Protein 1MZP (pdb70)

Structure (mmCIF, N/CA/C/O backbone):
data_1MZP
#
_entry.id   1MZP
#
_cell.length_a   156.010
_cell.length_b   156.010
_cell.length_c   90.429
_cell.angle_alpha   90.00
_cell.angle_beta   90.00
_cell.angle_gamma   120.00
#
_symmetry.space_group_name_H-M   'P 65 2 2'
#
loop_
_entity.id
_entity.type
_entity.pdbx_description
1 polymer 'fragment of 23S rRNA'
2 polymer '50s ribosomal protein L1P'
3 non-polymer 'MAGNESIUM ION'
4 water water
#
loop_
_atom_site.group_PDB
_atom_site.id
_atom_site.type_symbol
_atom_site.label_atom_id
_atom_site.label_alt_id
_atom_site.label_comp_id
_atom_site.label_asym_id
_atom_site.label_entity_id
_atom_site.label_seq_id
_atom_site.pdbx_PDB_ins_code
_atom_site.Cartn_x
_atom_site.Cartn_y
_atom_site.Cartn_z
_atom_site.occupancy
_atom_site.B_iso_or_equiv
_atom_site.auth_seq_id
_atom_site.auth_comp_id
_atom_site.auth_asym_id
_atom_site.auth_atom_id
_atom_site.pdbx_PDB_model_num
ATOM 1186 N N . MET B 2 1 ? 41.334 40.851 4.072 1.00 79.32 1 MET A N 1
ATOM 1187 C CA . MET B 2 1 ? 39.964 40.310 3.832 1.00 78.97 1 MET A CA 1
ATOM 1188 C C . MET B 2 1 ? 39.163 40.268 5.132 1.00 76.92 1 MET A C 1
ATOM 1189 O O . MET B 2 1 ? 39.702 39.971 6.198 1.00 78.06 1 MET A O 1
ATOM 1194 N N . LEU B 2 2 ? 37.872 40.565 5.036 1.00 72.93 2 LEU A N 1
ATOM 1195 C CA . LEU B 2 2 ? 36.995 40.552 6.198 1.00 68.47 2 LEU A CA 1
ATOM 1196 C C . LEU B 2 2 ? 36.039 39.376 6.062 1.00 67.38 2 LEU A C 1
ATOM 1197 O O . LEU B 2 2 ? 35.457 38.906 7.040 1.00 66.09 2 LEU A O 1
ATOM 1202 N N . ALA B 2 3 ? 35.900 38.902 4.830 1.00 66.63 3 ALA A N 1
ATOM 1203 C CA . ALA B 2 3 ? 35.038 37.778 4.509 1.00 67.02 3 ALA A CA 1
ATOM 1204 C C . ALA B 2 3 ? 35.505 37.213 3.173 1.00 68.38 3 ALA A C 1
ATOM 1205 O O . ALA B 2 3 ? 36.469 37.710 2.595 1.00 69.90 3 ALA A O 1
ATOM 1207 N N . ASP B 2 4 ? 34.820 36.183 2.685 1.00 69.38 4 ASP A N 1
ATOM 1208 C CA . ASP B 2 4 ? 35.172 35.545 1.420 1.00 70.28 4 ASP A CA 1
ATOM 1209 C C . ASP B 2 4 ? 33.909 35.228 0.626 1.00 70.62 4 ASP A C 1
ATOM 1210 O O . ASP B 2 4 ? 32.878 34.894 1.210 1.00 70.22 4 ASP A O 1
ATOM 1215 N N . LYS B 2 5 ? 33.991 35.321 -0.699 1.00 71.08 5 LYS A N 1
ATOM 1216 C CA . LYS B 2 5 ? 32.839 35.049 -1.558 1.00 72.48 5 LYS A CA 1
ATOM 1217 C C . LYS B 2 5 ? 31.975 33.910 -1.037 1.00 72.24 5 LYS A C 1
ATOM 1218 O O . LYS B 2 5 ? 30.756 34.044 -0.928 1.00 71.41 5 LYS A O 1
ATOM 1224 N N . GLU B 2 6 ? 32.614 32.795 -0.704 1.00 72.21 6 GLU A N 1
ATOM 1225 C CA . GLU B 2 6 ? 31.898 31.626 -0.214 1.00 72.55 6 GLU A CA 1
ATOM 1226 C C . GLU B 2 6 ? 31.059 31.841 1.041 1.00 70.93 6 GLU A C 1
ATOM 1227 O O . GLU B 2 6 ? 29.872 31.511 1.047 1.00 70.72 6 GLU A O 1
ATOM 1233 N N . SER B 2 7 ? 31.652 32.384 2.102 1.00 68.76 7 SER A N 1
ATOM 1234 C CA . SER B 2 7 ? 30.887 32.602 3.328 1.00 67.81 7 SER A CA 1
ATOM 1235 C C . SER B 2 7 ? 29.788 33.642 3.106 1.00 65.62 7 SER A C 1
ATOM 1236 O O . SER B 2 7 ? 28.701 33.534 3.675 1.00 64.18 7 SER A O 1
ATOM 1239 N N . LEU B 2 8 ? 30.068 34.641 2.272 1.00 62.84 8 LEU A N 1
ATOM 1240 C CA . LEU B 2 8 ? 29.080 35.672 1.976 1.00 61.37 8 LEU A CA 1
ATOM 1241 C C . LEU B 2 8 ? 27.932 35.073 1.176 1.00 61.34 8 LEU A C 1
ATOM 1242 O O . LEU B 2 8 ? 26.764 35.320 1.478 1.00 61.58 8 LEU A O 1
ATOM 1247 N N . ILE B 2 9 ? 28.259 34.288 0.153 1.00 61.32 9 ILE A N 1
ATOM 1248 C CA . ILE B 2 9 ? 27.224 33.653 -0.655 1.00 61.65 9 ILE A CA 1
ATOM 1249 C C . ILE B 2 9 ? 26.392 32.751 0.251 1.00 61.98 9 ILE A C 1
ATOM 1250 O O . ILE B 2 9 ? 25.173 32.656 0.102 1.00 61.66 9 ILE A O 1
ATOM 1255 N N . GLU B 2 10 ? 27.055 32.097 1.198 1.00 62.45 10 GLU A N 1
ATOM 1256 C CA . GLU B 2 10 ? 26.362 31.212 2.121 1.00 63.66 10 GLU A CA 1
ATOM 1257 C C . GLU B 2 10 ? 25.336 32.000 2.925 1.00 62.92 10 GLU A C 1
ATOM 1258 O O . GLU B 2 10 ? 24.165 31.624 2.986 1.00 65.66 10 GLU A O 1
ATOM 1264 N N . ALA B 2 11 ? 25.776 33.096 3.536 1.00 61.34 11 ALA A N 1
ATOM 1265 C CA . ALA B 2 11 ? 24.883 33.928 4.337 1.00 59.88 11 ALA A CA 1
ATOM 1266 C C . ALA B 2 11 ? 23.782 34.549 3.477 1.00 58.76 11 ALA A C 1
ATOM 1267 O O . ALA B 2 11 ? 22.598 34.415 3.783 1.00 57.71 11 ALA A O 1
ATOM 1269 N N . LEU B 2 12 ? 24.172 35.212 2.392 1.00 57.19 12 LEU A N 1
ATOM 1270 C CA . LEU B 2 12 ? 23.206 35.854 1.510 1.00 56.36 12 LEU A CA 1
ATOM 1271 C C . LEU B 2 12 ? 22.129 34.909 0.995 1.00 57.43 12 LEU A C 1
ATOM 1272 O O . LEU B 2 12 ? 20.950 35.271 0.937 1.00 57.77 12 LEU A O 1
ATOM 1277 N N . LYS B 2 13 ? 22.520 33.698 0.619 1.00 58.83 13 LYS A N 1
ATOM 1278 C CA . LYS B 2 13 ? 21.545 32.749 0.107 1.00 58.83 13 LYS A CA 1
ATOM 1279 C C . LYS B 2 13 ? 20.575 32.410 1.232 1.00 57.92 13 LYS A C 1
ATOM 1280 O O . LYS B 2 13 ? 19.387 32.169 1.000 1.00 57.73 13 LYS A O 1
ATOM 1286 N N . LEU B 2 14 ? 21.082 32.419 2.457 1.00 55.73 14 LEU A N 1
ATOM 1287 C CA . LEU B 2 14 ? 20.247 32.113 3.604 1.00 56.76 14 LEU A CA 1
ATOM 1288 C C . LEU B 2 14 ? 19.357 33.306 3.973 1.00 57.29 14 LEU A C 1
ATOM 1289 O O . LEU B 2 14 ? 18.225 33.127 4.422 1.00 59.36 14 LEU A O 1
ATOM 1294 N N . ALA B 2 15 ? 19.866 34.520 3.773 1.00 56.19 15 ALA A N 1
ATOM 1295 C CA . ALA B 2 15 ? 19.115 35.730 4.092 1.00 55.05 15 ALA A CA 1
ATOM 1296 C C . ALA B 2 15 ? 17.955 35.921 3.127 1.00 56.16 15 ALA A C 1
ATOM 1297 O O . ALA B 2 15 ? 16.935 36.529 3.473 1.00 53.75 15 ALA A O 1
ATOM 1299 N N . LEU B 2 16 ? 18.118 35.399 1.915 1.00 55.97 16 LEU A N 1
ATOM 1300 C CA . LEU B 2 16 ? 17.089 35.509 0.892 1.00 55.95 16 LEU A CA 1
ATOM 1301 C C . LEU B 2 16 ? 16.104 34.348 0.950 1.00 57.33 16 LEU A C 1
ATOM 1302 O O . LEU B 2 16 ? 15.046 34.407 0.328 1.00 58.13 16 LEU A O 1
ATOM 1307 N N . SER B 2 1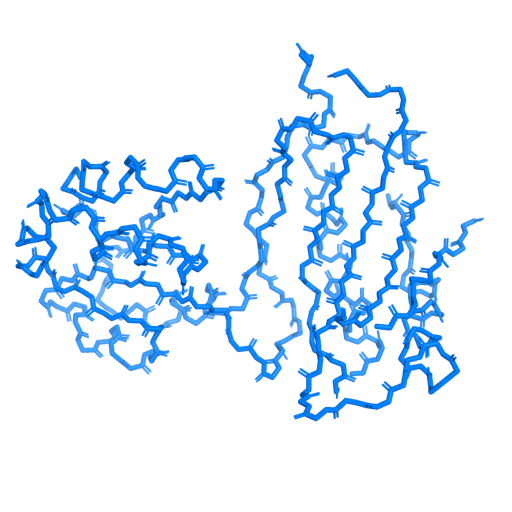7 ? 16.450 33.293 1.686 1.00 58.94 17 SER A N 1
ATOM 1308 C CA . SER B 2 17 ? 15.567 32.130 1.791 1.00 61.08 17 SER A CA 1
ATOM 1309 C C . SER B 2 17 ? 14.301 32.516 2.541 1.00 62.27 17 SER A C 1
ATOM 1310 O O . SER B 2 17 ? 14.360 33.264 3.515 1.00 61.72 17 SER A O 1
ATOM 1313 N N . THR B 2 18 ? 13.162 31.998 2.090 1.00 64.03 18 THR A N 1
ATOM 1314 C CA . THR B 2 18 ? 11.878 32.312 2.714 1.00 66.30 18 THR A CA 1
ATOM 1315 C C . THR B 2 18 ? 11.900 32.014 4.208 1.00 67.31 18 THR A C 1
ATOM 1316 O O . THR B 2 18 ? 10.991 32.403 4.946 1.00 66.98 18 THR A O 1
ATOM 1320 N N . GLU B 2 19 ? 12.944 31.323 4.650 1.00 67.97 19 GLU A N 1
ATOM 1321 C CA . GLU B 2 19 ? 13.086 30.987 6.057 1.00 69.52 19 GLU A CA 1
ATOM 1322 C C . GLU B 2 19 ? 13.432 32.233 6.865 1.00 68.64 19 GLU A C 1
ATOM 1323 O O . GLU B 2 19 ? 12.870 32.472 7.935 1.00 68.91 19 GLU A O 1
ATOM 1329 N N . TYR B 2 20 ? 14.358 33.026 6.337 1.00 66.71 20 TYR A N 1
ATOM 1330 C CA . TYR B 2 20 ? 14.803 34.246 6.994 1.00 64.17 20 TYR A CA 1
ATOM 1331 C C . TYR B 2 20 ? 14.212 35.481 6.335 1.00 62.13 20 TYR A C 1
ATOM 1332 O O . TYR B 2 20 ? 14.344 36.582 6.855 1.00 62.54 20 TYR A O 1
ATOM 1341 N N . ASN B 2 21 ? 13.555 35.300 5.196 1.00 60.69 21 ASN A N 1
ATOM 1342 C CA . ASN B 2 21 ? 13.013 36.432 4.453 1.00 59.07 21 ASN A CA 1
ATOM 1343 C C . ASN B 2 21 ? 11.625 36.235 3.847 1.00 59.69 21 ASN A C 1
ATOM 1344 O O . ASN B 2 21 ? 11.487 35.775 2.711 1.00 59.65 21 ASN A O 1
ATOM 1349 N N . VAL B 2 22 ? 10.600 36.598 4.612 1.00 60.14 22 VAL A N 1
ATOM 1350 C CA . VAL B 2 22 ? 9.215 36.495 4.161 1.00 60.45 22 VAL A CA 1
ATOM 1351 C C . VAL B 2 22 ? 9.062 37.310 2.883 1.00 59.91 22 VAL A C 1
ATOM 1352 O O . VAL B 2 22 ? 9.945 38.089 2.540 1.00 60.21 22 VAL A O 1
ATOM 1356 N N . LYS B 2 23 ? 7.953 37.142 2.172 1.00 59.58 23 LYS A N 1
ATOM 1357 C CA . LYS B 2 23 ? 7.764 37.904 0.943 1.00 59.48 23 LYS A CA 1
ATOM 1358 C C . LYS B 2 23 ? 6.987 39.184 1.236 1.00 58.65 23 LYS A C 1
ATOM 1359 O O . LYS B 2 23 ? 6.050 39.179 2.037 1.00 59.06 23 LYS A O 1
ATOM 1365 N N . ARG B 2 24 ? 7.384 40.277 0.584 1.00 56.41 24 ARG A N 1
ATOM 1366 C CA . ARG B 2 24 ? 6.747 41.578 0.782 1.00 53.23 24 ARG A CA 1
ATOM 1367 C C . ARG B 2 24 ? 6.083 42.092 -0.490 1.00 52.27 24 ARG A C 1
ATOM 1368 O O . ARG B 2 24 ? 6.203 41.483 -1.547 1.00 52.26 24 ARG A O 1
ATOM 1376 N N . ASN B 2 25 ? 5.389 43.225 -0.386 1.00 52.75 25 ASN A N 1
ATOM 1377 C CA . ASN B 2 25 ? 4.707 43.808 -1.544 1.00 51.04 25 ASN A CA 1
ATOM 1378 C C . ASN B 2 25 ? 5.574 44.735 -2.387 1.00 49.05 25 ASN A C 1
ATOM 1379 O O . ASN B 2 25 ? 5.076 45.654 -3.039 1.00 49.29 25 ASN A O 1
ATOM 1384 N N . PHE B 2 26 ? 6.878 44.492 -2.361 1.00 47.74 26 PHE A N 1
ATOM 1385 C CA . PHE B 2 26 ? 7.829 45.265 -3.154 1.00 46.16 26 PHE A CA 1
ATOM 1386 C C . PHE B 2 26 ? 9.130 44.499 -3.161 1.00 44.88 26 PHE A C 1
ATOM 1387 O O . PHE B 2 26 ? 9.346 43.619 -2.321 1.00 45.43 26 PHE A O 1
ATOM 1395 N N . THR B 2 27 ? 9.994 44.815 -4.113 1.00 43.26 27 THR A N 1
ATOM 1396 C CA . THR B 2 27 ? 11.270 44.135 -4.183 1.00 42.69 27 THR A CA 1
ATOM 1397 C C . THR B 2 27 ? 12.219 44.769 -3.174 1.00 42.18 27 THR A C 1
ATOM 1398 O O . THR B 2 27 ? 12.714 45.885 -3.362 1.00 41.15 27 THR A O 1
ATOM 1402 N N . GLN B 2 28 ? 12.452 44.045 -2.089 1.00 40.54 28 GLN A N 1
ATOM 1403 C CA . GLN B 2 28 ? 13.319 44.518 -1.029 1.00 40.83 28 GLN A CA 1
ATOM 1404 C C . GLN B 2 28 ? 14.752 44.678 -1.478 1.00 40.80 28 GLN A C 1
ATOM 1405 O O . GLN B 2 28 ? 15.142 44.231 -2.549 1.00 40.75 28 GLN A O 1
ATOM 1411 N N . SER B 2 29 ? 15.535 45.321 -0.626 1.00 42.74 29 SER A N 1
ATOM 1412 C CA . SER B 2 29 ? 16.943 45.536 -0.882 1.00 43.39 29 SER A CA 1
ATOM 1413 C C . SER B 2 29 ? 17.702 44.625 0.059 1.00 43.03 29 SER A C 1
ATOM 1414 O O . SER B 2 29 ? 17.120 44.040 0.974 1.00 41.69 29 SER A O 1
ATOM 1417 N N . VAL B 2 30 ? 19.002 44.499 -0.170 1.00 44.24 30 VAL A N 1
ATOM 1418 C CA . VAL B 2 30 ? 19.838 43.658 0.675 1.00 44.53 30 VAL A CA 1
ATOM 1419 C C . VAL B 2 30 ? 20.844 44.579 1.327 1.00 44.04 30 VAL A C 1
ATOM 1420 O O . VAL B 2 30 ? 21.345 45.500 0.681 1.00 43.91 30 VAL A O 1
ATOM 1424 N N . GLU B 2 31 ? 21.134 44.334 2.603 1.00 43.89 31 GLU A N 1
ATOM 1425 C CA . GLU B 2 31 ? 22.090 45.160 3.340 1.00 44.88 31 GLU A CA 1
ATOM 1426 C C . GLU B 2 31 ? 23.259 44.378 3.937 1.00 44.24 31 GLU A C 1
ATOM 1427 O O . GLU B 2 31 ? 23.153 43.216 4.292 1.00 44.73 31 GLU A O 1
ATOM 1433 N N . ILE B 2 32 ? 24.382 45.079 4.020 1.00 42.79 32 ILE A N 1
ATOM 1434 C CA . ILE B 2 32 ? 25.572 44.540 4.652 1.00 41.51 32 ILE A CA 1
ATOM 1435 C C . ILE B 2 32 ? 25.814 45.352 5.939 1.00 40.80 32 ILE A C 1
ATOM 1436 O O . ILE B 2 32 ? 25.838 46.596 5.887 1.00 38.94 32 ILE A O 1
ATOM 1441 N N . ILE B 2 33 ? 25.979 44.688 7.064 1.00 40.11 33 ILE A N 1
ATOM 1442 C CA . ILE B 2 33 ? 26.138 45.415 8.319 1.00 41.22 33 ILE A CA 1
ATOM 1443 C C . ILE B 2 33 ? 27.369 44.920 9.045 1.00 42.69 33 ILE A C 1
ATOM 1444 O O . ILE B 2 33 ? 27.388 43.783 9.525 1.00 45.93 33 ILE A O 1
ATOM 1449 N N . LEU B 2 34 ? 28.392 45.764 9.154 1.00 41.87 34 LEU A N 1
ATOM 1450 C CA . LEU B 2 34 ? 29.608 45.374 9.866 1.00 42.82 34 LEU A CA 1
ATOM 1451 C C . LEU B 2 34 ? 29.777 46.120 11.179 1.00 42.65 34 LEU A C 1
ATOM 1452 O O . LEU B 2 34 ? 29.786 47.348 11.196 1.00 44.67 34 LEU A O 1
ATOM 1457 N N . THR B 2 35 ? 29.914 45.377 12.274 1.00 43.30 35 THR A N 1
ATOM 1458 C CA . THR B 2 35 ? 30.101 45.977 13.596 1.00 45.08 35 THR A CA 1
ATOM 1459 C C . THR B 2 35 ? 31.555 45.810 14.036 1.00 45.57 35 THR A C 1
ATOM 1460 O O . THR B 2 35 ? 32.222 44.852 13.642 1.00 45.46 35 THR A O 1
ATOM 1464 N N . PHE B 2 36 ? 32.041 46.730 14.864 1.00 46.63 36 PHE A N 1
ATOM 1465 C CA . PHE B 2 36 ? 33.428 46.689 15.306 1.00 48.16 36 PHE A CA 1
ATOM 1466 C C . PHE B 2 36 ? 33.650 46.861 16.801 1.00 50.77 36 PHE A C 1
ATOM 1467 O O . PHE B 2 36 ? 32.895 47.559 17.477 1.00 50.47 36 PHE A O 1
ATOM 1475 N N . LYS B 2 37 ? 34.709 46.226 17.303 1.00 53.51 37 LYS A N 1
ATOM 1476 C CA . LYS B 2 37 ? 35.068 46.295 18.717 1.00 54.81 37 LYS A CA 1
ATOM 1477 C C . LYS B 2 37 ? 36.369 47.070 18.902 1.00 56.37 37 LYS A C 1
ATOM 1478 O O . LYS B 2 37 ? 37.146 47.243 17.964 1.00 55.28 37 LYS A O 1
ATOM 1484 N N . GLY B 2 38 ? 36.594 47.525 20.127 1.00 58.95 38 GLY A N 1
ATOM 1485 C CA . GLY B 2 38 ? 37.801 48.261 20.447 1.00 63.05 38 GLY A CA 1
ATOM 1486 C C . GLY B 2 38 ? 38.305 49.235 19.401 1.00 66.21 38 GLY A C 1
ATOM 1487 O O . GLY B 2 38 ? 39.501 49.289 19.125 1.00 66.96 38 GLY A O 1
ATOM 1488 N N . ILE B 2 39 ? 37.409 50.009 18.809 1.00 69.71 39 ILE A N 1
ATOM 1489 C CA . ILE B 2 39 ? 37.832 50.980 17.818 1.00 73.41 39 ILE A CA 1
ATOM 1490 C C . ILE B 2 39 ? 37.710 52.378 18.421 1.00 76.67 39 ILE A C 1
ATOM 1491 O O . ILE B 2 39 ? 36.684 52.731 19.002 1.00 75.80 39 ILE A O 1
ATOM 1496 N N . ASP B 2 40 ? 38.785 53.155 18.299 1.00 81.88 40 ASP A N 1
ATOM 1497 C CA . ASP B 2 40 ? 38.849 54.514 18.837 1.00 86.56 40 ASP A CA 1
ATOM 1498 C C . ASP B 2 40 ? 38.451 55.554 17.790 1.00 89.46 40 ASP A C 1
ATOM 1499 O O . ASP B 2 40 ? 39.242 55.900 16.908 1.00 89.71 40 ASP A O 1
ATOM 1512 N N . LYS B 2 42 ? 37.816 58.931 18.019 1.00 97.18 42 LYS A N 1
ATOM 1513 C CA . LYS B 2 42 ? 38.628 60.147 18.065 1.00 97.97 42 LYS A CA 1
ATOM 1514 C C . LYS B 2 42 ? 40.084 59.931 17.649 1.00 98.15 42 LYS A C 1
ATOM 1515 O O . LYS B 2 42 ? 40.919 60.824 17.813 1.00 98.27 42 LYS A O 1
ATOM 1521 N N . LYS B 2 43 ? 40.394 58.754 17.117 1.00 97.80 43 LYS A N 1
ATOM 1522 C CA . LYS B 2 43 ? 41.758 58.468 16.686 1.00 97.17 43 LYS A CA 1
ATOM 1523 C C . LYS B 2 43 ? 41.790 58.128 15.196 1.00 96.11 43 LYS A C 1
ATOM 1524 O O . LYS B 2 43 ? 42.844 57.817 14.639 1.00 95.85 43 LYS A O 1
ATOM 1530 N N . GLY B 2 44 ? 40.625 58.200 14.557 1.00 95.02 44 GLY A N 1
ATOM 1531 C CA . GLY B 2 44 ? 40.531 57.903 13.139 1.00 92.52 44 GLY A CA 1
ATOM 1532 C C . GLY B 2 44 ? 40.737 56.432 12.840 1.00 90.70 44 GLY A C 1
ATOM 1533 O O . GLY B 2 44 ? 41.217 56.077 11.763 1.00 90.28 44 GLY A O 1
ATOM 1534 N N . ASP B 2 45 ? 40.368 55.578 13.793 1.00 88.55 45 ASP A N 1
ATOM 1535 C CA . ASP B 2 45 ? 40.520 54.135 13.637 1.00 86.71 45 ASP A CA 1
ATOM 1536 C C . ASP B 2 45 ? 39.577 53.546 12.595 1.00 83.92 45 ASP A C 1
ATOM 1537 O O . ASP B 2 45 ? 39.939 52.609 11.879 1.00 84.38 45 ASP A O 1
ATOM 1542 N N . LEU B 2 46 ? 38.370 54.094 12.513 1.00 79.70 46 LEU A N 1
ATOM 1543 C CA . LEU B 2 46 ? 37.382 53.609 11.562 1.00 76.21 46 LEU A CA 1
ATOM 1544 C C . LEU B 2 46 ? 36.637 54.778 10.933 1.00 74.96 46 LEU A C 1
ATOM 1545 O O . LEU B 2 46 ? 35.410 54.778 10.878 1.00 75.76 46 LEU A O 1
ATOM 1550 N N . LYS B 2 47 ? 37.384 55.775 10.467 1.00 72.72 47 LYS A N 1
ATOM 1551 C CA . LYS B 2 47 ? 36.801 56.961 9.839 1.00 70.31 47 LYS A CA 1
ATOM 1552 C C . LYS B 2 47 ? 36.612 56.698 8.346 1.00 67.19 47 LYS A C 1
ATOM 1553 O O . LYS B 2 47 ? 37.571 56.719 7.583 1.00 68.00 47 LYS A O 1
ATOM 1559 N N . LEU B 2 48 ? 35.371 56.465 7.932 1.00 63.36 48 LEU A N 1
ATOM 1560 C CA . LEU B 2 48 ? 35.081 56.157 6.537 1.00 59.47 48 LEU A CA 1
ATOM 1561 C C . LEU B 2 48 ? 34.131 57.127 5.847 1.00 58.05 48 LEU A C 1
ATOM 1562 O O . LEU B 2 48 ? 33.338 57.811 6.496 1.00 59.58 48 LEU A O 1
ATOM 1567 N N . ARG B 2 49 ? 34.211 57.157 4.519 1.00 54.91 49 ARG A N 1
ATOM 1568 C CA . ARG B 2 49 ? 33.390 58.030 3.688 1.00 52.21 49 ARG A CA 1
ATOM 1569 C C . ARG B 2 49 ? 33.810 57.720 2.254 1.00 50.90 49 ARG A C 1
ATOM 1570 O O . ARG B 2 49 ? 34.250 58.592 1.504 1.00 49.13 49 ARG A O 1
ATOM 1578 N N . GLU B 2 50 ? 33.659 56.453 1.886 1.00 50.05 50 GLU A N 1
ATOM 1579 C CA . GLU B 2 50 ? 34.067 55.967 0.576 1.00 49.13 50 GLU A CA 1
ATOM 1580 C C . GLU B 2 50 ? 32.932 55.802 -0.410 1.00 48.55 50 GLU A C 1
ATOM 1581 O O . GLU B 2 50 ? 31.904 55.208 -0.086 1.00 50.43 50 GLU A O 1
ATOM 1587 N N . ILE B 2 51 ? 33.129 56.316 -1.620 1.00 47.13 51 ILE A N 1
ATOM 1588 C CA . ILE B 2 51 ? 32.136 56.184 -2.673 1.00 46.00 51 ILE A CA 1
ATOM 1589 C C . ILE B 2 51 ? 32.438 54.853 -3.363 1.00 46.66 51 ILE A C 1
ATOM 1590 O O . ILE B 2 51 ? 33.517 54.661 -3.908 1.00 49.31 51 ILE A O 1
ATOM 1595 N N . VAL B 2 52 ? 31.487 53.933 -3.345 1.00 46.47 52 VAL A N 1
ATOM 1596 C CA . VAL B 2 52 ? 31.713 52.624 -3.936 1.00 47.46 52 VAL A CA 1
ATOM 1597 C C . VAL B 2 52 ? 30.758 52.225 -5.054 1.00 49.32 52 VAL A C 1
ATOM 1598 O O . VAL B 2 52 ? 29.584 51.945 -4.806 1.00 50.27 52 VAL A O 1
ATOM 1602 N N . PRO B 2 53 ? 31.250 52.191 -6.303 1.00 50.43 53 PRO A N 1
ATOM 1603 C CA . PRO B 2 53 ? 30.397 51.802 -7.434 1.00 51.79 53 PRO A CA 1
ATOM 1604 C C . PRO B 2 53 ? 30.165 50.287 -7.363 1.00 52.38 53 PRO A C 1
ATOM 1605 O O . PRO B 2 53 ? 31.123 49.513 -7.339 1.00 52.44 53 PRO A O 1
ATOM 1609 N N . LEU B 2 54 ? 28.909 49.857 -7.315 1.00 52.80 54 LEU A N 1
ATOM 1610 C CA . LEU B 2 54 ? 28.634 48.427 -7.233 1.00 53.44 54 LEU A CA 1
ATOM 1611 C C . LEU B 2 54 ? 28.935 47.704 -8.543 1.00 55.00 54 LEU A C 1
ATOM 1612 O O . LEU B 2 54 ? 28.518 48.136 -9.619 1.00 56.91 54 LEU A O 1
ATOM 1617 N N . PRO B 2 55 ? 29.692 46.601 -8.463 1.00 56.30 55 PRO A N 1
ATOM 1618 C CA . PRO B 2 55 ? 30.089 45.766 -9.604 1.00 57.32 55 PRO A CA 1
ATOM 1619 C C . PRO B 2 55 ? 28.902 45.142 -10.329 1.00 57.72 55 PRO A C 1
ATOM 1620 O O . PRO B 2 55 ? 28.911 45.029 -11.548 1.00 57.25 55 PRO A O 1
ATOM 1624 N N . LYS B 2 56 ? 27.890 44.725 -9.573 1.00 58.93 56 LYS A N 1
ATOM 1625 C CA . LYS B 2 56 ? 26.703 44.109 -10.158 1.00 60.64 56 LYS A CA 1
ATOM 1626 C C . LYS B 2 56 ? 25.471 44.979 -9.940 1.00 61.02 56 LYS A C 1
ATOM 1627 O O . LYS B 2 56 ? 24.910 45.042 -8.846 1.00 60.89 56 LYS A O 1
ATOM 1633 N N . GLN B 2 57 ? 25.059 45.642 -11.013 1.00 61.89 57 GLN A N 1
ATOM 1634 C CA . GLN B 2 57 ? 23.926 46.557 -11.021 1.00 61.79 57 GLN A CA 1
ATOM 1635 C C . GLN B 2 57 ? 22.604 46.045 -10.449 1.00 60.59 57 GLN A C 1
ATOM 1636 O O . GLN B 2 57 ? 22.083 45.014 -10.874 1.00 60.05 57 GLN A O 1
ATOM 1642 N N . PRO B 2 58 ? 22.038 46.779 -9.477 1.00 58.97 58 PRO A N 1
ATOM 1643 C CA . PRO B 2 58 ? 20.768 46.397 -8.850 1.00 57.48 58 PRO A CA 1
ATOM 1644 C C . PRO B 2 58 ? 19.580 46.812 -9.722 1.00 56.28 58 PRO A C 1
ATOM 1645 O O . PRO B 2 58 ? 19.724 47.620 -10.642 1.00 54.67 58 PRO A O 1
ATOM 1649 N N . SER B 2 59 ? 18.406 46.261 -9.432 1.00 54.37 59 SER A N 1
ATOM 1650 C CA . SER B 2 59 ? 17.218 46.608 -10.195 1.00 53.79 59 SER A CA 1
ATOM 1651 C C . SER B 2 59 ? 16.644 47.932 -9.681 1.00 54.67 59 SER A C 1
ATOM 1652 O O . SER B 2 59 ? 15.674 48.461 -10.226 1.00 55.06 59 SER A O 1
ATOM 1655 N N . LYS B 2 60 ? 17.256 48.465 -8.630 1.00 54.23 60 LYS A N 1
ATOM 1656 C CA . LYS B 2 60 ? 16.809 49.720 -8.043 1.00 54.87 60 LYS A CA 1
ATOM 1657 C C . LYS B 2 60 ? 17.943 50.735 -8.130 1.00 53.54 60 LYS A C 1
ATOM 1658 O O . LYS B 2 60 ? 19.014 50.532 -7.552 1.00 53.26 60 LYS A O 1
ATOM 1664 N N . ALA B 2 61 ? 17.709 51.824 -8.858 1.00 50.92 61 ALA A N 1
ATOM 1665 C CA . ALA B 2 61 ? 18.718 52.871 -9.023 1.00 48.90 61 ALA A CA 1
ATOM 1666 C C . ALA B 2 61 ? 18.819 53.818 -7.832 1.00 46.51 61 ALA A C 1
ATOM 1667 O O . ALA B 2 61 ? 17.812 54.214 -7.254 1.00 47.01 61 ALA A O 1
ATOM 1669 N N . LYS B 2 62 ? 20.044 54.172 -7.466 1.00 45.45 62 LYS A N 1
ATOM 1670 C CA . LYS B 2 62 ? 20.270 55.119 -6.381 1.00 46.48 62 LYS A CA 1
ATOM 1671 C C . LYS B 2 62 ? 19.841 56.509 -6.879 1.00 45.09 62 LYS A C 1
ATOM 1672 O O . LYS B 2 62 ? 20.107 56.880 -8.029 1.00 41.65 62 LYS A O 1
ATOM 1678 N N . ARG B 2 63 ? 19.161 57.269 -6.025 1.00 44.64 63 ARG A N 1
ATOM 1679 C CA . ARG B 2 63 ? 18.684 58.593 -6.420 1.00 44.67 63 ARG A CA 1
ATOM 1680 C C . ARG B 2 63 ? 19.794 59.629 -6.562 1.00 42.66 63 ARG A C 1
ATOM 1681 O O . ARG B 2 63 ? 20.477 59.974 -5.597 1.00 41.49 63 ARG A O 1
ATOM 1689 N N . VAL B 2 64 ? 19.967 60.126 -7.779 1.00 40.03 64 VAL A N 1
ATOM 1690 C CA . VAL B 2 64 ? 20.996 61.112 -8.028 1.00 39.09 64 VAL A CA 1
ATOM 1691 C C . VAL B 2 64 ? 20.394 62.443 -8.451 1.00 39.18 64 VAL A C 1
ATOM 1692 O O . VAL B 2 64 ? 19.524 62.543 -9.318 1.00 39.32 64 VAL A O 1
ATOM 1696 N N . LEU B 2 65 ? 20.923 63.491 -7.825 1.00 39.44 65 LEU A N 1
ATOM 1697 C CA . LEU B 2 65 ? 20.542 64.836 -8.152 1.00 38.47 65 LEU A CA 1
ATOM 1698 C C . LEU B 2 65 ? 21.655 65.487 -8.971 1.00 39.46 65 LEU A C 1
ATOM 1699 O O . LEU B 2 65 ? 22.816 65.420 -8.562 1.00 39.38 65 LEU A O 1
ATOM 1704 N N . VAL B 2 66 ? 21.346 66.114 -10.077 1.00 42.24 66 VAL A N 1
ATOM 1705 C CA . VAL B 2 66 ? 22.408 66.675 -10.873 1.00 42.90 66 VAL A CA 1
ATOM 1706 C C . VAL B 2 66 ? 22.125 68.137 -11.233 1.00 44.69 66 VAL A C 1
ATOM 1707 O O . VAL B 2 66 ? 21.006 68.517 -11.609 1.00 43.41 66 VAL A O 1
ATOM 1711 N N . VAL B 2 67 ? 23.160 68.934 -11.059 1.00 47.23 67 VAL A N 1
ATOM 1712 C CA . VAL B 2 67 ? 23.160 70.338 -11.419 1.00 50.47 67 VAL A CA 1
ATOM 1713 C C . VAL B 2 67 ? 24.242 70.483 -12.498 1.00 53.35 67 VAL A C 1
ATOM 1714 O O . VAL B 2 67 ? 25.408 70.709 -12.202 1.00 53.73 67 VAL A O 1
ATOM 1718 N N . PRO B 2 68 ? 23.807 70.358 -13.745 1.00 55.78 68 PRO A N 1
ATOM 1719 C CA . PRO B 2 68 ? 24.701 70.443 -14.905 1.00 58.32 68 PRO A CA 1
ATOM 1720 C C . PRO B 2 68 ? 25.150 71.834 -15.347 1.00 60.48 68 PRO A C 1
ATOM 1721 O O . PRO B 2 68 ? 25.581 72.659 -14.545 1.00 63.04 68 PRO A O 1
ATOM 1725 N N . SER B 2 69 ? 25.048 72.036 -16.643 1.00 62.94 69 SER A N 1
ATOM 1726 C CA . SER B 2 69 ? 25.382 73.261 -17.323 1.00 65.35 69 SER A CA 1
ATOM 1727 C C . SER B 2 69 ? 24.593 73.239 -18.627 1.00 67.36 69 SER A C 1
ATOM 1728 O O . SER B 2 69 ? 24.285 72.171 -19.129 1.00 67.73 69 SER A O 1
ATOM 1731 N N . SER B 2 70 ? 24.236 74.375 -19.177 1.00 68.51 70 SER A N 1
ATOM 1732 C CA . SER B 2 70 ? 23.481 74.333 -20.421 1.00 70.38 70 SER A CA 1
ATOM 1733 C C . SER B 2 70 ? 23.954 73.187 -21.325 1.00 71.95 70 SER A C 1
ATOM 1734 O O . SER B 2 70 ? 23.147 72.399 -21.817 1.00 71.93 70 SER A O 1
ATOM 1737 N N . GLU B 2 71 ? 25.264 73.123 -21.554 1.00 72.17 71 GLU A N 1
ATOM 1738 C CA . GLU B 2 71 ? 25.848 72.086 -22.394 1.00 72.88 71 GLU A CA 1
ATOM 1739 C C . GLU B 2 71 ? 25.422 70.698 -21.938 1.00 71.26 71 GLU A C 1
ATOM 1740 O O . GLU B 2 71 ? 24.782 69.960 -22.689 1.00 72.25 71 GLU A O 1
ATOM 1746 N N . GLN B 2 72 ? 25.767 70.360 -20.697 1.00 68.62 72 GLN A N 1
ATOM 1747 C CA . GLN B 2 72 ? 25.450 69.053 -20.117 1.00 64.97 72 GLN A CA 1
ATOM 1748 C C . GLN B 2 72 ? 23.963 68.773 -19.889 1.00 62.82 72 GLN A C 1
ATOM 1749 O O . GLN B 2 72 ? 23.567 67.617 -19.796 1.00 59.91 72 GLN A O 1
ATOM 1755 N N . LEU B 2 73 ? 23.142 69.817 -19.807 1.00 62.26 73 LEU A N 1
ATOM 1756 C CA . LEU B 2 73 ? 21.717 69.636 -19.537 1.00 62.87 73 LEU A CA 1
ATOM 1757 C C . LEU B 2 73 ? 21.043 68.444 -20.221 1.00 64.09 73 LEU A C 1
ATOM 1758 O O . LEU B 2 73 ? 20.419 67.613 -19.552 1.00 63.32 73 LEU A O 1
ATOM 1763 N N . GLU B 2 74 ? 21.162 68.348 -21.540 1.00 65.03 74 GLU A N 1
ATOM 1764 C CA . GLU B 2 74 ? 20.525 67.247 -22.248 1.00 66.74 74 GLU A CA 1
ATOM 1765 C C . GLU B 2 74 ? 21.134 65.882 -21.926 1.00 66.74 74 GLU A C 1
ATOM 1766 O O . GLU B 2 74 ? 20.409 64.897 -21.777 1.00 66.04 74 GLU A O 1
ATOM 1772 N N . TYR B 2 75 ? 22.459 65.826 -21.817 1.00 66.58 75 TYR A N 1
ATOM 1773 C CA . TYR B 2 75 ? 23.139 64.579 -21.492 1.00 67.53 75 TYR A CA 1
ATOM 1774 C C . TYR B 2 75 ? 22.766 64.138 -20.087 1.00 67.25 75 TYR A C 1
ATOM 1775 O O . TYR B 2 75 ? 22.676 62.944 -19.806 1.00 67.20 75 TYR A O 1
ATOM 1784 N N . ALA B 2 76 ? 22.540 65.112 -19.211 1.00 66.55 76 ALA A N 1
ATOM 1785 C CA . ALA B 2 76 ? 22.167 64.836 -17.834 1.00 65.82 76 ALA A CA 1
ATOM 1786 C C . ALA B 2 76 ? 20.776 64.224 -17.799 1.00 65.63 76 ALA A C 1
ATOM 1787 O O . ALA B 2 76 ? 20.518 63.290 -17.043 1.00 66.39 76 ALA A O 1
ATOM 1789 N N . LYS B 2 77 ? 19.884 64.759 -18.624 1.00 65.69 77 LYS A N 1
ATOM 1790 C CA . LYS B 2 77 ? 18.512 64.269 -18.703 1.00 66.04 77 LYS A CA 1
ATOM 1791 C C . LYS B 2 77 ? 18.479 62.829 -19.198 1.00 65.16 77 LYS A C 1
ATOM 1792 O O . LYS B 2 77 ? 17.649 62.036 -18.756 1.00 64.37 77 LYS A O 1
ATOM 1798 N N . LYS B 2 78 ? 19.384 62.506 -20.121 1.00 65.03 78 LYS A N 1
ATOM 1799 C CA . LYS B 2 78 ? 19.492 61.165 -20.696 1.00 64.88 78 LYS A CA 1
ATOM 1800 C C . LYS B 2 78 ? 19.765 60.098 -19.637 1.00 63.23 78 LYS A C 1
ATOM 1801 O O . LYS B 2 78 ? 19.161 59.025 -19.654 1.00 63.36 78 LYS A O 1
ATOM 1807 N N . ALA B 2 79 ? 20.682 60.396 -18.721 1.00 60.76 79 ALA A N 1
ATOM 1808 C CA . ALA B 2 79 ? 21.035 59.468 -17.656 1.00 58.69 79 ALA A CA 1
ATOM 1809 C C . ALA B 2 79 ? 19.830 59.198 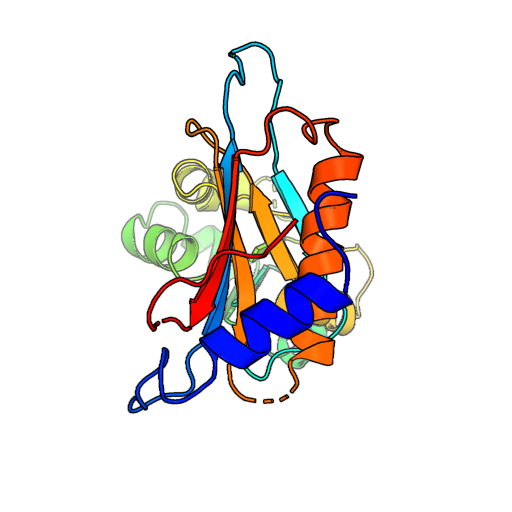-16.756 1.00 57.26 79 ALA A C 1
ATOM 1810 O O . ALA B 2 79 ? 19.855 58.304 -15.907 1.00 53.67 79 ALA A O 1
ATOM 1812 N N . SER B 2 80 ? 18.775 59.981 -16.965 1.00 56.78 80 SER A N 1
ATOM 1813 C CA . SER B 2 80 ? 17.536 59.885 -16.199 1.00 56.03 80 SER A CA 1
ATOM 1814 C C . SER B 2 80 ? 17.760 59.814 -14.683 1.00 54.45 80 SER A C 1
ATOM 1815 O O . SER B 2 80 ? 17.366 58.847 -14.028 1.00 53.59 80 SER A O 1
ATOM 1818 N N . PRO B 2 81 ? 18.396 60.850 -14.108 1.00 54.08 81 PRO A N 1
ATOM 1819 C CA . PRO B 2 81 ? 18.684 60.938 -12.668 1.00 53.18 81 PRO A CA 1
ATOM 1820 C C . PRO B 2 81 ? 17.392 61.127 -11.887 1.00 51.93 81 PRO A C 1
ATOM 1821 O O . PRO B 2 81 ? 16.328 61.281 -12.482 1.00 52.25 81 PRO A O 1
ATOM 1825 N N . LYS B 2 82 ? 17.480 61.116 -10.560 1.00 50.40 82 LYS A N 1
ATOM 1826 C CA . LYS B 2 82 ? 16.294 61.310 -9.732 1.00 49.19 82 LYS A CA 1
ATOM 1827 C C . LYS B 2 82 ? 15.720 62.693 -10.025 1.00 48.75 82 LYS A C 1
ATOM 1828 O O . LYS B 2 82 ? 14.507 62.863 -10.131 1.00 46.46 82 LYS A O 1
ATOM 1834 N N . VAL B 2 83 ? 16.596 63.679 -10.176 1.00 47.72 83 VAL A N 1
ATOM 1835 C CA . VAL B 2 83 ? 16.144 65.025 -10.480 1.00 48.29 83 VAL A CA 1
ATOM 1836 C C . VAL B 2 83 ? 17.254 65.887 -11.053 1.00 47.74 83 VAL A C 1
ATOM 1837 O O . VAL B 2 83 ? 18.410 65.795 -10.640 1.00 48.02 83 VAL A O 1
ATOM 1841 N N . VAL B 2 84 ? 16.889 66.719 -12.020 1.00 48.78 84 VAL A N 1
ATOM 1842 C CA . VAL B 2 84 ? 17.835 67.625 -12.650 1.00 50.94 84 VAL A CA 1
ATOM 1843 C C . VAL B 2 84 ? 17.476 69.066 -12.305 1.00 52.18 84 VAL A C 1
ATOM 1844 O O . VAL B 2 84 ? 16.360 69.523 -12.574 1.00 51.36 84 VAL A O 1
ATOM 1848 N N . ILE B 2 85 ? 18.434 69.766 -11.702 1.00 53.40 85 ILE A N 1
ATOM 1849 C CA . ILE B 2 85 ? 18.265 71.159 -11.301 1.00 54.21 85 ILE A CA 1
ATOM 1850 C C . ILE B 2 85 ? 19.225 72.028 -12.108 1.00 55.63 85 ILE A C 1
ATOM 1851 O O . ILE B 2 85 ? 20.447 71.896 -11.974 1.00 56.80 85 ILE A O 1
ATOM 1856 N N . THR B 2 86 ? 18.680 72.906 -12.946 1.00 56.09 86 THR A N 1
ATOM 1857 C CA . THR B 2 86 ? 19.511 73.806 -13.745 1.00 57.40 86 THR A CA 1
ATOM 1858 C C . THR B 2 86 ? 20.165 74.788 -12.777 1.00 57.11 86 THR A C 1
ATOM 1859 O O . THR B 2 86 ? 19.770 74.866 -11.615 1.00 56.11 86 THR A O 1
ATOM 1863 N N . ARG B 2 87 ? 21.163 75.532 -13.242 1.00 57.89 87 ARG A N 1
ATOM 1864 C CA . ARG B 2 87 ? 21.845 76.484 -12.375 1.00 59.43 87 ARG A CA 1
ATOM 1865 C C . ARG B 2 87 ? 20.895 77.611 -11.970 1.00 60.70 87 ARG A C 1
ATOM 1866 O O . ARG B 2 87 ? 21.014 78.176 -10.885 1.00 59.25 87 ARG A O 1
ATOM 1874 N N . GLU B 2 88 ? 19.949 77.929 -12.848 1.00 62.90 88 GLU A N 1
ATOM 1875 C CA . GLU B 2 88 ? 18.974 78.983 -12.583 1.00 64.58 88 GLU A CA 1
ATOM 1876 C C . GLU B 2 88 ? 17.996 78.536 -11.503 1.00 64.02 88 GLU A C 1
ATOM 1877 O O . GLU B 2 88 ? 17.620 79.314 -10.624 1.00 64.67 88 GLU A O 1
ATOM 1883 N N . GLU B 2 89 ? 17.578 77.278 -11.581 1.00 62.28 89 GLU A N 1
ATOM 1884 C CA . GLU B 2 89 ? 16.647 76.723 -10.609 1.00 60.71 89 GLU A CA 1
ATOM 1885 C C . GLU B 2 89 ? 17.308 76.653 -9.236 1.00 57.61 89 GLU A C 1
ATOM 1886 O O . GLU B 2 89 ? 16.654 76.851 -8.214 1.00 55.17 89 GLU A O 1
ATOM 1892 N N . LEU B 2 90 ? 18.607 76.370 -9.221 1.00 55.29 90 LEU A N 1
ATOM 1893 C CA . LEU B 2 90 ? 19.343 76.266 -7.969 1.00 55.13 90 LEU A CA 1
ATOM 1894 C C . LEU B 2 90 ? 19.377 77.596 -7.222 1.00 55.65 90 LEU A C 1
ATOM 1895 O O . LEU B 2 90 ? 19.144 77.639 -6.012 1.00 55.88 90 LEU A O 1
ATOM 1900 N N . GLN B 2 91 ? 19.671 78.675 -7.942 1.00 54.56 91 GLN A N 1
ATOM 1901 C CA . GLN B 2 91 ? 19.714 80.004 -7.344 1.00 54.83 91 GLN A CA 1
ATOM 1902 C C . GLN B 2 91 ? 18.387 80.323 -6.656 1.00 53.22 91 GLN A C 1
ATOM 1903 O O . GLN B 2 91 ? 18.365 80.848 -5.542 1.00 53.81 91 GLN A O 1
ATOM 1909 N N . LYS B 2 92 ? 17.286 80.006 -7.332 1.00 51.00 92 LYS A N 1
ATOM 1910 C CA . LYS B 2 92 ? 15.949 80.269 -6.809 1.00 50.14 92 LYS A CA 1
ATOM 1911 C C . LYS B 2 92 ? 15.648 79.482 -5.535 1.00 48.66 92 LYS A C 1
ATOM 1912 O O . LYS B 2 92 ? 14.711 79.810 -4.803 1.00 49.08 92 LYS A O 1
ATOM 1918 N N . LEU B 2 93 ? 16.435 78.442 -5.274 1.00 45.20 93 LEU A N 1
ATOM 1919 C CA . LEU B 2 93 ? 16.238 77.632 -4.079 1.00 42.64 93 LEU A CA 1
ATOM 1920 C C . LEU B 2 93 ? 16.803 78.326 -2.849 1.00 42.27 93 LEU A C 1
ATOM 1921 O O . LEU B 2 93 ? 16.374 78.061 -1.727 1.00 39.94 93 LEU A O 1
ATOM 1926 N N . GLN B 2 94 ? 17.764 79.218 -3.053 1.00 41.93 94 GLN A N 1
ATOM 1927 C CA . GLN B 2 94 ? 18.356 79.903 -1.922 1.00 44.12 94 GLN A CA 1
ATOM 1928 C C . GLN B 2 94 ? 17.274 80.461 -1.023 1.00 45.93 94 GLN A C 1
ATOM 1929 O O . GLN B 2 94 ? 16.365 81.155 -1.486 1.00 46.96 94 GLN A O 1
ATOM 1935 N N . GLY B 2 95 ? 17.368 80.134 0.262 1.00 46.95 95 GLY A N 1
ATOM 1936 C CA . GLY B 2 95 ? 16.399 80.625 1.220 1.00 48.04 95 GLY A CA 1
ATOM 1937 C C . GLY B 2 95 ? 15.203 79.730 1.449 1.00 49.24 95 GLY A C 1
ATOM 1938 O O . GLY B 2 95 ? 14.568 79.820 2.496 1.00 51.28 95 GLY A O 1
ATOM 1939 N N . GLN B 2 96 ? 14.884 78.878 0.480 1.00 50.06 96 GLN A N 1
ATOM 1940 C CA . GLN B 2 96 ? 13.749 77.966 0.605 1.00 51.52 96 GLN A CA 1
ATOM 1941 C C . GLN B 2 96 ? 14.090 76.703 1.406 1.00 51.27 96 GLN A C 1
ATOM 1942 O O . GLN B 2 96 ? 14.460 75.674 0.844 1.00 52.91 96 GLN A O 1
ATOM 1948 N N . LYS B 2 97 ? 13.948 76.793 2.722 1.00 50.99 97 LYS A N 1
ATOM 1949 C CA . LYS B 2 97 ? 14.242 75.688 3.622 1.00 51.19 97 LYS A CA 1
ATOM 1950 C C . LYS B 2 97 ? 13.635 74.342 3.211 1.00 50.06 97 LYS A C 1
ATOM 1951 O O . LYS B 2 97 ? 14.347 73.349 3.083 1.00 50.69 97 LYS A O 1
ATOM 1957 N N . ARG B 2 98 ? 12.322 74.314 3.006 1.00 48.59 98 ARG A N 1
ATOM 1958 C CA . ARG B 2 98 ? 11.616 73.079 2.672 1.00 47.30 98 ARG A CA 1
ATOM 1959 C C . ARG B 2 98 ? 12.081 72.346 1.406 1.00 45.63 98 ARG A C 1
ATOM 1960 O O . ARG B 2 98 ? 12.481 71.190 1.470 1.00 45.05 98 ARG A O 1
ATOM 1968 N N . PRO B 2 99 ? 12.025 73.002 0.238 1.00 43.11 99 PRO A N 1
ATOM 1969 C CA . PRO B 2 99 ? 12.466 72.304 -0.971 1.00 42.03 99 PRO A CA 1
ATOM 1970 C C . PRO B 2 99 ? 13.903 71.767 -0.864 1.00 42.69 99 PRO A C 1
ATOM 1971 O O . PRO B 2 99 ? 14.176 70.624 -1.248 1.00 43.88 99 PRO A O 1
ATOM 1975 N N . VAL B 2 100 ? 14.817 72.585 -0.343 1.00 40.81 100 VAL A N 1
ATOM 1976 C CA . VAL B 2 100 ? 16.213 72.172 -0.212 1.00 40.37 100 VAL A CA 1
ATOM 1977 C C . VAL B 2 100 ? 16.361 70.968 0.721 1.00 40.48 100 VAL A C 1
ATOM 1978 O O . VAL B 2 100 ? 17.069 70.016 0.400 1.00 38.91 100 VAL A O 1
ATOM 1982 N N . LYS B 2 101 ? 15.696 71.009 1.873 1.00 41.27 101 LYS A N 1
ATOM 1983 C CA . LYS B 2 101 ? 15.759 69.891 2.807 1.00 41.93 101 LYS A CA 1
ATOM 1984 C C . LYS B 2 101 ? 15.154 68.640 2.180 1.00 41.69 101 LYS A C 1
ATOM 1985 O O . LYS B 2 101 ? 15.624 67.536 2.441 1.00 42.61 101 LYS A O 1
ATOM 1991 N N . LYS B 2 102 ? 14.114 68.805 1.366 1.00 40.67 102 LYS A N 1
ATOM 1992 C CA . LYS B 2 102 ? 13.508 67.658 0.698 1.00 42.57 102 LYS A CA 1
ATOM 1993 C C . LYS B 2 102 ? 14.562 67.035 -0.206 1.00 42.45 102 LYS A C 1
ATOM 1994 O O . LYS B 2 102 ? 14.835 65.840 -0.118 1.00 43.64 102 LYS A O 1
ATOM 2000 N N . LEU B 2 103 ? 15.138 67.857 -1.084 1.00 39.94 103 LEU A N 1
ATOM 2001 C CA . LEU B 2 103 ? 16.167 67.402 -2.018 1.00 38.45 103 LEU A CA 1
ATOM 2002 C C . LEU B 2 103 ? 17.319 66.709 -1.293 1.00 38.35 103 LEU A C 1
ATOM 2003 O O . LEU B 2 103 ? 17.806 65.673 -1.730 1.00 37.19 103 LEU A O 1
ATOM 2008 N N . ALA B 2 104 ? 17.748 67.280 -0.177 1.00 39.36 104 ALA A N 1
ATOM 2009 C CA . ALA B 2 104 ? 18.843 66.701 0.582 1.00 40.56 104 ALA A CA 1
ATOM 2010 C C . ALA B 2 104 ? 18.440 65.357 1.182 1.00 41.12 104 ALA A C 1
ATOM 2011 O O . ALA B 2 104 ? 19.261 64.451 1.298 1.00 42.66 104 ALA A O 1
ATOM 2013 N N . ARG B 2 105 ? 17.175 65.212 1.554 1.00 40.95 105 ARG A N 1
ATOM 2014 C CA . ARG B 2 105 ? 16.767 63.959 2.148 1.00 42.32 105 ARG A CA 1
ATOM 2015 C C . ARG B 2 105 ? 16.412 62.852 1.159 1.00 43.52 105 ARG A C 1
ATOM 2016 O O . ARG B 2 105 ? 16.751 61.691 1.387 1.00 43.39 105 ARG A O 1
ATOM 2024 N N . GLN B 2 106 ? 15.741 63.188 0.066 1.00 43.65 106 GLN A N 1
ATOM 2025 C CA . GLN B 2 106 ? 15.358 62.147 -0.871 1.00 46.38 106 GLN A CA 1
ATOM 2026 C C . GLN B 2 106 ? 16.308 61.875 -2.042 1.00 47.21 106 GLN A C 1
ATOM 2027 O O . GLN B 2 106 ? 15.891 61.361 -3.077 1.00 48.03 106 GLN A O 1
ATOM 2033 N N . ASN B 2 107 ? 17.585 62.200 -1.866 1.00 47.55 107 ASN A N 1
ATOM 2034 C CA . ASN B 2 107 ? 18.594 61.960 -2.897 1.00 47.79 107 ASN A CA 1
ATOM 2035 C C . ASN B 2 107 ? 19.880 61.484 -2.233 1.00 48.72 107 ASN A C 1
ATOM 2036 O O . ASN B 2 107 ? 20.267 62.000 -1.181 1.00 48.71 107 ASN A O 1
ATOM 2041 N N . GLU B 2 108 ? 20.537 60.499 -2.843 1.00 48.80 108 GLU A N 1
ATOM 2042 C CA . GLU B 2 108 ? 21.778 59.960 -2.296 1.00 49.04 108 GLU A CA 1
ATOM 2043 C C . GLU B 2 108 ? 23.041 60.689 -2.778 1.00 47.12 108 GLU A C 1
ATOM 2044 O O . GLU B 2 108 ? 24.002 60.849 -2.014 1.00 48.20 108 GLU A O 1
ATOM 2050 N N . TRP B 2 109 ? 23.042 61.142 -4.030 1.00 42.65 109 TRP A N 1
ATOM 2051 C CA . TRP B 2 109 ? 24.207 61.831 -4.579 1.00 39.53 109 TRP A CA 1
ATOM 2052 C C . TRP B 2 109 ? 23.866 63.177 -5.179 1.00 38.55 109 TRP A C 1
ATOM 2053 O O . TRP B 2 109 ? 22.796 63.369 -5.748 1.00 38.77 109 TRP A O 1
ATOM 2064 N N . PHE B 2 110 ? 24.776 64.099 -5.051 1.00 37.92 110 PHE A N 1
ATOM 2065 C CA . PHE B 2 110 ? 24.577 65.435 -5.596 1.00 39.78 110 PHE A CA 1
ATOM 2066 C C . PHE B 2 110 ? 25.751 65.839 -6.472 1.00 41.42 110 PHE A C 1
ATOM 2067 O O . PHE B 2 110 ? 26.835 66.124 -5.958 1.00 41.55 110 PHE A O 1
ATOM 2075 N N . LEU B 2 111 ? 25.533 65.759 -7.774 1.00 41.48 111 LEU A N 1
ATOM 2076 C CA . LEU B 2 111 ? 26.564 66.049 -8.763 1.00 43.05 111 LEU A CA 1
ATOM 2077 C C . LEU B 2 111 ? 26.440 67.475 -9.277 1.00 44.66 111 LEU A C 1
ATOM 2078 O O . LEU B 2 111 ? 25.482 67.822 -9.965 1.00 44.48 111 LEU A O 1
ATOM 2083 N N . ILE B 2 112 ? 27.427 68.300 -8.961 1.00 47.53 112 ILE A N 1
ATOM 2084 C CA . ILE B 2 112 ? 27.381 69.695 -9.366 1.00 51.64 112 ILE A CA 1
ATOM 2085 C C . ILE B 2 112 ? 28.484 70.110 -10.334 1.00 53.71 112 ILE A C 1
ATOM 2086 O O . ILE B 2 112 ? 29.651 69.758 -10.152 1.00 53.01 112 ILE A O 1
ATOM 2091 N N . ASN B 2 113 ? 28.106 70.864 -11.363 1.00 56.99 113 ASN A N 1
ATOM 2092 C CA . ASN B 2 113 ? 29.081 71.344 -12.329 1.00 61.28 113 ASN A CA 1
ATOM 2093 C C . ASN B 2 113 ? 30.054 72.255 -11.581 1.00 62.97 113 ASN A C 1
ATOM 2094 O O . ASN B 2 113 ? 29.669 72.942 -10.635 1.00 62.96 113 ASN A O 1
ATOM 2099 N N . GLN B 2 114 ? 31.311 72.266 -12.002 1.00 65.03 114 GLN A N 1
ATOM 2100 C CA . GLN B 2 114 ? 32.308 73.077 -11.325 1.00 66.68 114 GLN A CA 1
ATOM 2101 C C . GLN B 2 114 ? 31.953 74.560 -11.250 1.00 65.44 114 GLN A C 1
ATOM 2102 O O . GLN B 2 114 ? 32.441 75.272 -10.373 1.00 65.28 114 GLN A O 1
ATOM 2108 N N . GLU B 2 115 ? 31.096 75.031 -12.148 1.00 63.39 115 GLU A N 1
ATOM 2109 C CA . GLU B 2 115 ? 30.723 76.441 -12.130 1.00 62.46 115 GLU A CA 1
ATOM 2110 C C . GLU B 2 115 ? 29.704 76.766 -11.055 1.00 61.19 115 GLU A C 1
ATOM 2111 O O . GLU B 2 115 ? 29.546 77.921 -10.682 1.00 61.08 115 GLU A O 1
ATOM 2117 N N . SER B 2 116 ? 29.008 75.750 -10.562 1.00 60.64 116 SER A N 1
ATOM 2118 C CA . SER B 2 116 ? 28.006 75.958 -9.530 1.00 60.00 116 SER A CA 1
ATOM 2119 C C . SER B 2 116 ? 28.426 75.339 -8.212 1.00 59.94 116 SER A C 1
ATOM 2120 O O . SER B 2 116 ? 27.604 75.135 -7.322 1.00 61.02 116 SER A O 1
ATOM 2131 N N . ALA B 2 118 ? 30.271 76.614 -5.770 1.00 54.51 118 ALA A N 1
ATOM 2132 C CA . ALA B 2 118 ? 30.073 77.557 -4.671 1.00 52.14 118 ALA A CA 1
ATOM 2133 C C . ALA B 2 118 ? 28.596 77.746 -4.344 1.00 50.48 118 ALA A C 1
ATOM 2134 O O . ALA B 2 118 ? 28.203 77.746 -3.173 1.00 47.87 118 ALA A O 1
ATOM 2136 N N . LEU B 2 119 ? 27.791 77.905 -5.391 1.00 47.78 119 LEU A N 1
ATOM 2137 C CA . LEU B 2 119 ? 26.359 78.100 -5.250 1.00 47.12 119 LEU A CA 1
ATOM 2138 C C . LEU B 2 119 ? 25.757 76.892 -4.535 1.00 47.08 119 LEU A C 1
ATOM 2139 O O . LEU B 2 119 ? 25.020 77.040 -3.564 1.00 45.56 119 LEU A O 1
ATOM 2144 N N . ALA B 2 120 ? 26.099 75.698 -5.011 1.00 46.51 120 ALA A N 1
ATOM 2145 C CA . ALA B 2 120 ? 25.600 74.450 -4.440 1.00 46.58 120 ALA A CA 1
ATOM 2146 C C . ALA B 2 120 ? 25.971 74.252 -2.977 1.00 46.59 120 ALA A C 1
ATOM 2147 O O . ALA B 2 120 ? 25.156 73.782 -2.178 1.00 46.37 120 ALA A O 1
ATOM 2149 N N . GLY B 2 121 ? 27.206 74.596 -2.631 1.00 46.56 121 GLY A N 1
ATOM 2150 C CA . GLY B 2 121 ? 27.659 74.440 -1.262 1.00 46.26 121 GLY A CA 1
ATOM 2151 C C . GLY B 2 121 ? 26.923 75.328 -0.273 1.00 46.95 121 GLY A C 1
ATOM 2152 O O . GLY B 2 121 ? 26.715 74.946 0.881 1.00 45.94 121 GLY A O 1
ATOM 2153 N N . ARG B 2 122 ? 26.523 76.514 -0.722 1.00 47.16 122 ARG A N 1
ATOM 2154 C CA . ARG B 2 122 ? 25.810 77.455 0.137 1.00 47.36 122 ARG A CA 1
ATOM 2155 C C . ARG B 2 122 ? 24.322 77.126 0.235 1.00 47.13 122 ARG A C 1
ATOM 2156 O O . ARG B 2 122 ? 23.718 77.244 1.300 1.00 48.50 122 ARG A O 1
ATOM 2164 N N . ILE B 2 123 ? 23.734 76.711 -0.878 1.00 45.90 123 ILE A N 1
ATOM 2165 C CA . ILE B 2 123 ? 22.321 76.392 -0.906 1.00 44.88 123 ILE A CA 1
ATOM 2166 C C . ILE B 2 123 ? 21.982 74.969 -0.475 1.00 46.80 123 ILE A C 1
ATOM 2167 O O . ILE B 2 123 ? 21.019 74.765 0.266 1.00 47.60 123 ILE A O 1
ATOM 2172 N N . LEU B 2 124 ? 22.762 73.988 -0.929 1.00 47.98 124 LEU A N 1
ATOM 2173 C CA . LEU B 2 124 ? 22.504 72.591 -0.572 1.00 47.91 124 LEU A CA 1
ATOM 2174 C C . LEU B 2 124 ? 23.363 72.120 0.595 1.00 48.23 124 LEU A C 1
ATOM 2175 O O . LEU B 2 124 ? 22.918 71.316 1.417 1.00 48.46 124 LEU A O 1
ATOM 2180 N N . GLY B 2 125 ? 24.591 72.628 0.658 1.00 47.52 125 GLY A N 1
ATOM 2181 C CA . GLY B 2 125 ? 25.518 72.248 1.712 1.00 46.37 125 GLY A CA 1
ATOM 2182 C C . GLY B 2 125 ? 24.933 72.120 3.104 1.00 46.25 125 GLY A C 1
ATOM 2183 O O . GLY B 2 125 ? 24.944 71.032 3.676 1.00 48.03 125 GLY A O 1
ATOM 2184 N N . PRO B 2 126 ? 24.422 73.214 3.688 1.00 46.24 126 PRO A N 1
ATOM 2185 C CA . PRO B 2 126 ? 23.842 73.156 5.034 1.00 45.34 126 PRO A CA 1
ATOM 2186 C C . PRO B 2 126 ? 22.787 72.062 5.254 1.00 44.70 126 PRO A C 1
ATOM 2187 O O . PRO B 2 126 ? 22.491 71.698 6.393 1.00 45.71 126 PRO A O 1
ATOM 2191 N N . ALA B 2 127 ? 22.215 71.543 4.174 1.00 43.27 127 ALA A N 1
ATOM 2192 C CA . ALA B 2 127 ? 21.215 70.489 4.297 1.00 43.05 127 ALA A CA 1
ATOM 2193 C C . ALA B 2 127 ? 21.859 69.111 4.120 1.00 43.83 127 ALA A C 1
ATOM 2194 O O . ALA B 2 127 ? 21.394 68.129 4.694 1.00 44.89 127 ALA A O 1
ATOM 2196 N N . LEU B 2 128 ? 22.929 69.044 3.331 1.00 42.59 128 LEU A N 1
ATOM 2197 C CA . LEU B 2 128 ? 23.628 67.782 3.090 1.00 42.03 128 LEU A CA 1
ATOM 2198 C C . LEU B 2 128 ? 24.503 67.364 4.271 1.00 42.89 128 LEU A C 1
ATOM 2199 O O . LEU B 2 128 ? 24.486 66.197 4.693 1.00 39.65 128 LEU A O 1
ATOM 2204 N N . GLY B 2 129 ? 25.255 68.328 4.800 1.00 43.98 129 GLY A N 1
ATOM 2205 C CA . GLY B 2 129 ? 26.155 68.078 5.917 1.00 45.17 129 GLY A CA 1
ATOM 2206 C C . GLY B 2 129 ? 25.593 67.221 7.035 1.00 46.03 129 GLY A C 1
ATOM 2207 O O . GLY B 2 129 ? 26.071 66.112 7.264 1.00 46.49 129 GLY A O 1
ATOM 2208 N N . PRO B 2 130 ? 24.571 67.708 7.753 1.00 46.60 130 PRO A N 1
ATOM 2209 C CA . PRO B 2 130 ? 23.978 66.941 8.848 1.00 46.16 130 PRO A CA 1
ATOM 2210 C C . PRO B 2 130 ? 23.415 65.585 8.442 1.00 46.65 130 PRO A C 1
ATOM 2211 O O . PRO B 2 130 ? 23.319 64.689 9.272 1.00 50.10 130 PRO A O 1
ATOM 2215 N N . ARG B 2 131 ? 23.045 65.424 7.176 1.00 45.79 131 ARG A N 1
ATOM 2216 C CA . ARG B 2 131 ? 22.500 64.146 6.718 1.00 44.32 131 ARG A CA 1
ATOM 2217 C C . ARG B 2 131 ? 23.571 63.142 6.295 1.00 45.51 131 ARG A C 1
ATOM 2218 O O . ARG B 2 131 ? 23.254 62.082 5.754 1.00 45.63 131 ARG A O 1
ATOM 2226 N N . GLY B 2 132 ? 24.834 63.475 6.548 1.00 44.88 132 GLY A N 1
ATOM 2227 C CA . GLY B 2 132 ? 25.921 62.584 6.188 1.00 46.09 132 GLY A CA 1
ATOM 2228 C C . GLY B 2 132 ? 26.211 62.587 4.697 1.00 47.82 132 GLY A C 1
ATOM 2229 O O . GLY B 2 132 ? 27.019 61.795 4.209 1.00 47.37 132 GLY A O 1
ATOM 2230 N N . LYS B 2 133 ? 25.547 63.484 3.973 1.00 47.73 133 LYS A N 1
ATOM 2231 C CA . LYS B 2 133 ? 25.725 63.598 2.535 1.00 46.44 133 LYS A CA 1
ATOM 2232 C C . LYS B 2 133 ? 26.652 64.754 2.182 1.00 46.68 133 LYS A C 1
ATOM 2233 O O . LYS B 2 133 ? 27.115 65.494 3.060 1.00 45.16 133 LYS A O 1
ATOM 2239 N N . PHE B 2 134 ? 26.927 64.896 0.891 1.00 46.84 134 PHE A N 1
ATOM 2240 C CA . PHE B 2 134 ? 27.831 65.935 0.411 1.00 46.50 134 PHE A CA 1
ATOM 2241 C C . PHE B 2 134 ? 27.723 66.050 -1.096 1.00 45.93 134 PHE A C 1
ATOM 2242 O O . PHE B 2 134 ? 27.203 65.160 -1.758 1.00 47.46 134 PHE A O 1
ATOM 2250 N N . PRO B 2 135 ? 28.212 67.155 -1.661 1.00 45.44 135 PRO A N 1
ATOM 2251 C CA . PRO B 2 135 ? 28.131 67.297 -3.113 1.00 45.87 135 PRO A CA 1
ATOM 2252 C C . PRO B 2 135 ? 29.441 66.825 -3.754 1.00 47.06 135 PRO A C 1
ATOM 2253 O O . PRO B 2 135 ? 30.515 66.980 -3.172 1.00 48.27 135 PRO A O 1
ATOM 2257 N N . THR B 2 136 ? 29.352 66.219 -4.932 1.00 47.60 136 THR A N 1
ATOM 2258 C CA . THR B 2 136 ? 30.550 65.783 -5.641 1.00 47.27 136 THR A CA 1
ATOM 2259 C C . THR B 2 136 ? 30.529 66.431 -7.020 1.00 45.91 136 THR A C 1
ATOM 2260 O O . THR B 2 136 ? 29.481 66.532 -7.659 1.00 44.71 136 THR A O 1
ATOM 2264 N N . PRO B 2 137 ? 31.690 66.915 -7.481 1.00 46.42 137 PRO A N 1
ATOM 2265 C CA . PRO B 2 137 ? 31.791 67.569 -8.789 1.00 47.57 137 PRO A CA 1
ATOM 2266 C C . PRO B 2 137 ? 31.652 66.686 -10.023 1.00 49.37 137 PRO A C 1
ATOM 2267 O O . PRO B 2 137 ? 32.134 65.551 -10.064 1.00 46.67 137 PRO A O 1
ATOM 2271 N N . LEU B 2 138 ? 30.966 67.235 -11.020 1.00 52.13 138 LEU A N 1
ATOM 2272 C CA . LEU B 2 138 ? 30.748 66.571 -12.292 1.00 55.53 138 LEU A CA 1
ATOM 2273 C C . LEU B 2 138 ? 31.964 66.900 -13.127 1.00 58.75 138 LEU A C 1
ATOM 2274 O O . LEU B 2 138 ? 32.637 67.894 -12.876 1.00 60.87 138 LEU A O 1
ATOM 2279 N N . PRO B 2 139 ? 32.275 66.064 -14.124 1.00 61.66 139 PRO A N 1
ATOM 2280 C CA . PRO B 2 139 ? 33.435 66.335 -14.978 1.00 62.99 139 PRO A CA 1
ATOM 2281 C C . PRO B 2 139 ? 33.093 67.533 -15.865 1.00 65.27 139 PRO A C 1
ATOM 2282 O O . PRO B 2 139 ? 31.914 67.832 -16.074 1.00 65.85 139 PRO A O 1
ATOM 2286 N N . ASN B 2 140 ? 34.104 68.215 -16.391 1.00 67.30 140 ASN A N 1
ATOM 2287 C CA . ASN B 2 140 ? 33.846 69.378 -17.234 1.00 68.69 140 ASN A CA 1
ATOM 2288 C C . ASN B 2 140 ? 33.395 69.063 -18.662 1.00 69.26 140 ASN A C 1
ATOM 2289 O O . ASN B 2 140 ? 32.994 69.967 -19.396 1.00 69.46 140 ASN A O 1
ATOM 2294 N N . THR B 2 141 ? 33.446 67.792 -19.053 1.00 69.51 141 THR A N 1
ATOM 2295 C CA . THR B 2 141 ? 33.032 67.401 -20.400 1.00 70.47 141 THR A CA 1
ATOM 2296 C C . THR B 2 141 ? 31.528 67.607 -20.538 1.00 69.76 141 THR A C 1
ATOM 2297 O O . THR B 2 141 ? 30.862 67.935 -19.564 1.00 70.02 141 THR A O 1
ATOM 2301 N N . ALA B 2 142 ? 30.992 67.404 -21.738 1.00 69.33 142 ALA A N 1
ATOM 2302 C CA . ALA B 2 142 ? 29.561 67.602 -21.965 1.00 69.39 142 ALA A CA 1
ATOM 2303 C C . ALA B 2 142 ? 28.717 66.363 -21.699 1.00 69.53 142 ALA A C 1
ATOM 2304 O O . ALA B 2 142 ? 27.690 66.443 -21.024 1.00 69.67 142 ALA A O 1
ATOM 2306 N N . ASP B 2 143 ? 29.128 65.222 -22.241 1.00 69.61 143 ASP A N 1
ATOM 2307 C CA . ASP B 2 143 ? 28.378 63.991 -22.023 1.00 68.80 143 ASP A CA 1
ATOM 2308 C C . ASP B 2 143 ? 28.719 63.483 -20.632 1.00 67.29 143 ASP A C 1
ATOM 2309 O O . ASP B 2 143 ? 29.815 62.980 -20.394 1.00 67.31 143 ASP A O 1
ATOM 2314 N N . ILE B 2 144 ? 27.765 63.630 -19.721 1.00 65.29 144 ILE A N 1
ATOM 2315 C CA . ILE B 2 144 ? 27.919 63.215 -18.334 1.00 63.07 144 ILE A CA 1
ATOM 2316 C C . ILE B 2 144 ? 27.171 61.906 -18.086 1.00 61.07 144 ILE A C 1
ATOM 2317 O O . ILE B 2 144 ? 27.393 61.232 -17.083 1.00 61.63 144 ILE A O 1
ATOM 2322 N N . SER B 2 145 ? 26.296 61.555 -19.021 1.00 58.82 145 SER A N 1
ATOM 2323 C CA . SER B 2 145 ? 25.484 60.343 -18.939 1.00 57.95 145 SER A CA 1
ATOM 2324 C C . SER B 2 145 ? 26.098 59.195 -18.138 1.00 55.86 145 SER A C 1
ATOM 2325 O O . SER B 2 145 ? 25.491 58.670 -17.206 1.00 54.54 145 SER A O 1
ATOM 2328 N N . GLU B 2 146 ? 27.308 58.806 -18.505 1.00 54.54 146 GLU A N 1
ATOM 2329 C CA . GLU B 2 146 ? 27.964 57.706 -17.831 1.00 53.84 146 GLU A CA 1
ATOM 2330 C C . GLU B 2 146 ? 28.294 58.009 -16.376 1.00 52.34 146 GLU A C 1
ATOM 2331 O O . GLU B 2 146 ? 28.078 57.166 -15.504 1.00 50.77 146 GLU A O 1
ATOM 2337 N N . TYR B 2 147 ? 28.820 59.204 -16.114 1.00 50.63 147 TYR A N 1
ATOM 2338 C CA . TYR B 2 147 ? 29.170 59.596 -14.748 1.00 49.19 147 TYR A CA 1
ATOM 2339 C C . TYR B 2 147 ? 27.930 59.426 -13.864 1.00 48.64 147 TYR A C 1
ATOM 2340 O O . TYR B 2 147 ? 27.984 58.800 -12.802 1.00 45.89 147 TYR A O 1
ATOM 2349 N N . ILE B 2 148 ? 26.813 59.982 -14.323 1.00 47.25 148 ILE A N 1
ATOM 2350 C CA . ILE B 2 148 ? 25.553 59.886 -13.603 1.00 47.37 148 ILE A CA 1
ATOM 2351 C C . ILE B 2 148 ? 25.182 58.419 -13.401 1.00 47.63 148 ILE A C 1
ATOM 2352 O O . ILE B 2 148 ? 24.859 58.001 -12.286 1.00 47.79 148 ILE A O 1
ATOM 2357 N N . ASN B 2 149 ? 25.224 57.634 -14.475 1.00 48.17 149 ASN A N 1
ATOM 2358 C CA . ASN B 2 149 ? 24.895 56.217 -14.368 1.00 47.93 149 ASN A CA 1
ATOM 2359 C C . ASN B 2 149 ? 25.758 55.555 -13.305 1.00 47.33 149 ASN A C 1
ATOM 2360 O O . ASN B 2 149 ? 25.274 54.729 -12.531 1.00 46.22 149 ASN A O 1
ATOM 2365 N N . ARG B 2 150 ? 27.036 55.925 -13.266 1.00 46.70 150 ARG A N 1
ATOM 2366 C CA . ARG B 2 150 ? 27.947 55.360 -12.282 1.00 46.70 150 ARG A CA 1
ATOM 2367 C C . ARG B 2 150 ? 27.407 55.595 -10.872 1.00 47.30 150 ARG A C 1
ATOM 2368 O O . ARG B 2 150 ? 27.346 54.668 -10.058 1.00 47.76 150 ARG A O 1
ATOM 2376 N N . PHE B 2 151 ? 27.015 56.833 -10.580 1.00 46.45 151 PHE A N 1
ATOM 2377 C CA . PHE B 2 151 ? 26.482 57.145 -9.261 1.00 45.46 151 PHE A CA 1
ATOM 2378 C C . PHE B 2 151 ? 25.115 56.535 -9.030 1.00 44.98 151 PHE A C 1
ATOM 2379 O O . PHE B 2 151 ? 24.752 56.282 -7.883 1.00 45.95 151 PHE A O 1
ATOM 2387 N N . LYS B 2 152 ? 24.359 56.291 -10.102 1.00 42.83 152 LYS A N 1
ATOM 2388 C CA . LYS B 2 152 ? 23.040 55.682 -9.945 1.00 43.34 152 LYS A CA 1
ATOM 2389 C C . LYS B 2 152 ? 23.166 54.277 -9.373 1.00 44.47 152 LYS A C 1
ATOM 2390 O O . LYS B 2 152 ? 22.174 53.684 -8.946 1.00 45.76 152 LYS A O 1
ATOM 2396 N N . ARG B 2 153 ? 24.388 53.749 -9.364 1.00 44.50 153 ARG A N 1
ATOM 2397 C CA . ARG B 2 153 ? 24.640 52.419 -8.825 1.00 45.16 153 ARG A CA 1
ATOM 2398 C C . ARG B 2 153 ? 25.804 52.429 -7.842 1.00 44.84 153 ARG A C 1
ATOM 2399 O O . ARG B 2 153 ? 26.503 51.427 -7.689 1.00 46.71 153 ARG A O 1
ATOM 2407 N N . SER B 2 154 ? 26.017 53.565 -7.186 1.00 42.66 154 SER A N 1
ATOM 2408 C CA . SER B 2 154 ? 27.092 53.689 -6.206 1.00 41.59 154 SER A CA 1
ATOM 2409 C C . SER B 2 154 ? 26.513 53.851 -4.810 1.00 40.87 154 SER A C 1
ATOM 2410 O O . SER B 2 154 ? 25.501 54.529 -4.622 1.00 41.04 154 SER A O 1
ATOM 2413 N N . VAL B 2 155 ? 27.152 53.223 -3.831 1.00 38.48 155 VAL A N 1
ATOM 2414 C CA . VAL B 2 155 ? 26.696 53.320 -2.455 1.00 37.73 155 VAL A CA 1
ATOM 2415 C C . VAL B 2 155 ? 27.731 54.064 -1.621 1.00 39.52 155 VAL A C 1
ATOM 2416 O O . VAL B 2 155 ? 28.913 54.108 -1.970 1.00 39.18 155 VAL A O 1
ATOM 2420 N N . LEU B 2 156 ? 27.290 54.658 -0.522 1.00 39.90 156 LEU A N 1
ATOM 2421 C CA . LEU B 2 156 ? 28.203 55.391 0.336 1.00 41.02 156 LEU A CA 1
ATOM 2422 C C . LEU B 2 156 ? 28.582 54.564 1.553 1.00 44.02 156 LEU A C 1
ATOM 2423 O O . LEU B 2 156 ? 27.718 54.171 2.335 1.00 47.22 156 LEU A O 1
ATOM 2428 N N . VAL B 2 157 ? 29.871 54.282 1.704 1.00 44.83 157 VAL A N 1
ATOM 2429 C CA . VAL B 2 157 ? 30.334 53.520 2.849 1.00 45.30 157 VAL A CA 1
ATOM 2430 C C . VAL B 2 157 ? 30.944 54.529 3.813 1.00 47.53 157 VAL A C 1
ATOM 2431 O O . VAL B 2 157 ? 32.105 54.924 3.666 1.00 49.02 157 VAL A O 1
ATOM 2435 N N . LYS B 2 158 ? 30.156 54.961 4.794 1.00 48.21 158 LYS A N 1
ATOM 2436 C CA . LYS B 2 158 ? 30.645 55.945 5.745 1.00 49.61 158 LYS A CA 1
ATOM 2437 C C . LYS B 2 158 ? 30.340 55.617 7.199 1.00 50.86 158 LYS A C 1
ATOM 2438 O O . LYS B 2 158 ? 29.448 54.824 7.501 1.00 53.58 158 LYS A O 1
ATOM 2444 N N . THR B 2 159 ? 31.101 56.233 8.097 1.00 50.41 159 THR A N 1
ATOM 2445 C CA . THR B 2 159 ? 30.896 56.067 9.525 1.00 51.08 159 THR A CA 1
ATOM 2446 C C . THR B 2 159 ? 30.769 57.480 10.057 1.00 52.54 159 THR A C 1
ATOM 2447 O O . THR B 2 159 ? 31.297 58.420 9.463 1.00 50.59 159 THR A O 1
ATOM 2451 N N . LYS B 2 160 ? 30.063 57.624 11.173 1.00 54.44 160 LYS A N 1
ATOM 2452 C CA . LYS B 2 160 ? 29.843 58.925 11.780 1.00 54.90 160 LYS A CA 1
ATOM 2453 C C . LYS B 2 160 ? 30.360 58.955 13.213 1.00 55.34 160 LYS A C 1
ATOM 2454 O O . LYS B 2 160 ? 31.350 59.620 13.511 1.00 57.05 160 LYS A O 1
ATOM 2460 N N . ASP B 2 161 ? 29.692 58.225 14.099 1.00 54.56 161 ASP A N 1
ATOM 2461 C CA . ASP B 2 161 ? 30.093 58.191 15.498 1.00 53.21 161 ASP A CA 1
ATOM 2462 C C . ASP B 2 161 ? 29.800 56.850 16.141 1.00 51.36 161 ASP A C 1
ATOM 2463 O O . ASP B 2 161 ? 29.769 56.737 17.363 1.00 49.99 161 ASP A O 1
ATOM 2468 N N . GLN B 2 162 ? 29.576 55.837 15.314 1.00 49.61 162 GLN A N 1
ATOM 2469 C CA . GLN B 2 162 ? 29.298 54.503 15.821 1.00 48.71 162 GLN A CA 1
ATOM 2470 C C . GLN B 2 162 ? 30.252 53.503 15.162 1.00 48.49 162 GLN A C 1
ATOM 2471 O O . GLN B 2 162 ? 30.554 53.599 13.971 1.00 48.26 162 GLN A O 1
ATOM 2477 N N . PRO B 2 163 ? 30.730 52.518 15.932 1.00 47.51 163 PRO A N 1
ATOM 2478 C CA . PRO B 2 163 ? 31.649 51.510 15.404 1.00 44.70 163 PRO A CA 1
ATOM 2479 C C . PRO B 2 163 ? 30.978 50.526 14.461 1.00 43.33 163 PRO A C 1
ATOM 2480 O O . PRO B 2 163 ? 31.090 49.317 14.654 1.00 41.34 163 PRO A O 1
ATOM 2484 N N . GLN B 2 164 ? 30.267 51.023 13.453 1.00 42.39 164 GLN A N 1
ATOM 2485 C CA . GLN B 2 164 ? 29.631 50.112 12.500 1.00 42.03 164 GLN A CA 1
ATOM 2486 C C . GLN B 2 164 ? 29.533 50.691 11.103 1.00 41.02 164 GLN A C 1
ATOM 2487 O O . GLN B 2 164 ? 29.659 51.899 10.905 1.00 42.29 164 GLN A O 1
ATOM 2493 N N . VAL B 2 165 ? 29.319 49.807 10.135 1.00 39.87 165 VAL A N 1
ATOM 2494 C CA . VAL B 2 165 ? 29.184 50.162 8.737 1.00 40.17 165 VAL A CA 1
ATOM 2495 C C . VAL B 2 165 ? 27.916 49.526 8.184 1.00 39.67 165 VAL A C 1
ATOM 2496 O O . VAL B 2 165 ? 27.740 48.301 8.201 1.00 38.68 165 VAL A O 1
ATOM 2500 N N . GLN B 2 166 ? 27.006 50.375 7.714 1.00 38.56 166 GLN A N 1
ATOM 2501 C CA . GLN B 2 166 ? 25.740 49.883 7.156 1.00 36.98 166 GLN A CA 1
ATOM 2502 C C . GLN B 2 166 ? 25.607 50.327 5.730 1.00 36.04 166 GLN A C 1
ATOM 2503 O O . GLN B 2 166 ? 25.573 51.527 5.456 1.00 36.87 166 GLN A O 1
ATOM 2509 N N . VAL B 2 167 ? 25.536 49.359 4.797 1.00 36.75 167 VAL A N 1
ATOM 2510 C CA . VAL B 2 167 ? 25.450 49.716 3.394 1.00 37.22 167 VAL A CA 1
ATOM 2511 C C . VAL B 2 167 ? 24.485 48.893 2.558 1.00 38.07 167 VAL A C 1
ATOM 2512 O O . VAL B 2 167 ? 24.234 47.712 2.814 1.00 38.14 167 VAL A O 1
ATOM 2516 N N . PHE B 2 168 ? 23.954 49.572 1.570 1.00 39.97 168 PHE A N 1
ATOM 2517 C CA . PHE B 2 168 ? 23.051 48.954 0.614 1.00 41.05 168 PHE A CA 1
ATOM 2518 C C . PHE B 2 168 ? 23.911 48.146 -0.353 1.00 44.91 168 PHE A C 1
ATOM 2519 O O . PHE B 2 168 ? 24.850 48.644 -0.972 1.00 43.72 168 PHE A O 1
ATOM 2527 N N . ILE B 2 169 ? 23.561 46.869 -0.479 1.00 47.60 169 ILE A N 1
ATOM 2528 C CA . ILE B 2 169 ? 24.364 45.948 -1.270 1.00 48.83 169 ILE A CA 1
ATOM 2529 C C . ILE B 2 169 ? 23.696 45.513 -2.586 1.00 50.42 169 ILE A C 1
ATOM 2530 O O . ILE B 2 169 ? 24.328 44.883 -3.430 1.00 52.11 169 ILE A O 1
ATOM 2535 N N . GLY B 2 170 ? 22.422 45.860 -2.760 1.00 51.47 170 GLY A N 1
ATOM 2536 C CA . GLY B 2 170 ? 21.703 45.483 -3.967 1.00 51.24 170 GLY A CA 1
ATOM 2537 C C . GLY B 2 170 ? 20.280 45.060 -3.639 1.00 52.64 170 GLY A C 1
ATOM 2538 O O . GLY B 2 170 ? 19.841 45.219 -2.501 1.00 54.63 170 GLY A O 1
ATOM 2539 N N . THR B 2 171 ? 19.558 44.521 -4.619 1.00 52.60 171 THR A N 1
ATOM 2540 C CA . THR B 2 171 ? 18.181 44.084 -4.396 1.00 53.98 171 THR A CA 1
ATOM 2541 C C . THR B 2 171 ? 18.052 42.570 -4.192 1.00 54.90 171 THR A C 1
ATOM 2542 O O . THR B 2 171 ? 18.955 41.810 -4.539 1.00 56.39 171 THR A O 1
ATOM 2546 N N . GLU B 2 172 ? 16.930 42.133 -3.625 1.00 55.30 172 GLU A N 1
ATOM 2547 C CA . GLU B 2 172 ? 16.732 40.717 -3.344 1.00 55.46 172 GLU A CA 1
ATOM 2548 C C . GLU B 2 172 ? 16.436 39.835 -4.542 1.00 57.01 172 GLU A C 1
ATOM 2549 O O . GLU B 2 172 ? 16.386 38.612 -4.410 1.00 59.08 172 GLU A O 1
ATOM 2555 N N . ASP B 2 173 ? 16.233 40.434 -5.708 1.00 58.12 173 ASP A N 1
ATOM 2556 C CA . ASP B 2 173 ? 15.959 39.638 -6.898 1.00 58.75 173 ASP A CA 1
ATOM 2557 C C . ASP B 2 173 ? 17.249 39.280 -7.631 1.00 58.22 173 ASP A C 1
ATOM 2558 O O . ASP B 2 173 ? 17.219 38.695 -8.708 1.00 56.14 173 ASP A O 1
ATOM 2571 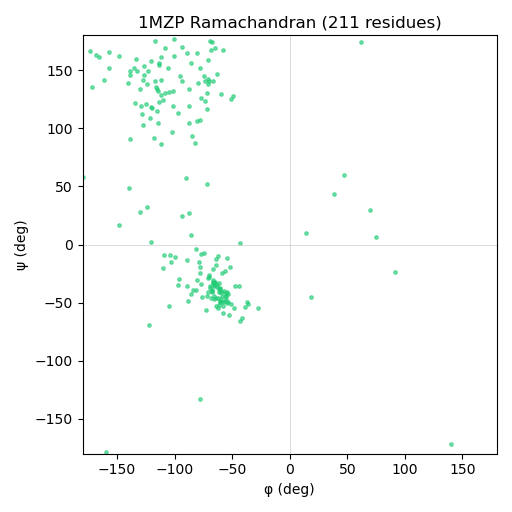N N . LYS B 2 175 ? 21.232 37.498 -7.881 1.00 64.14 175 LYS A N 1
ATOM 2572 C CA . LYS B 2 175 ? 21.837 36.206 -7.568 1.00 64.43 175 LYS A CA 1
ATOM 2573 C C . LYS B 2 175 ? 22.827 36.379 -6.427 1.00 63.15 175 LYS A C 1
ATOM 2574 O O . LYS B 2 175 ? 23.655 37.287 -6.446 1.00 62.76 175 LYS A O 1
ATOM 2580 N N . PRO B 2 176 ? 22.751 35.509 -5.414 1.00 62.45 176 PRO A N 1
ATOM 2581 C CA . PRO B 2 176 ? 23.651 35.569 -4.260 1.00 61.88 176 PRO A CA 1
ATOM 2582 C C . PRO B 2 176 ? 25.103 35.817 -4.664 1.00 61.61 176 PRO A C 1
ATOM 2583 O O . PRO B 2 176 ? 25.843 36.506 -3.969 1.00 61.42 176 PRO A O 1
ATOM 2587 N N . GLU B 2 177 ? 25.510 35.251 -5.793 1.00 62.53 177 GLU A N 1
ATOM 2588 C CA . GLU B 2 177 ? 26.879 35.427 -6.268 1.00 63.40 177 GLU A CA 1
ATOM 2589 C C . GLU B 2 177 ? 27.167 36.909 -6.492 1.00 62.31 177 GLU A C 1
ATOM 2590 O O . GLU B 2 177 ? 28.200 37.421 -6.062 1.00 62.59 177 GLU A O 1
ATOM 2596 N N . ASP B 2 178 ? 2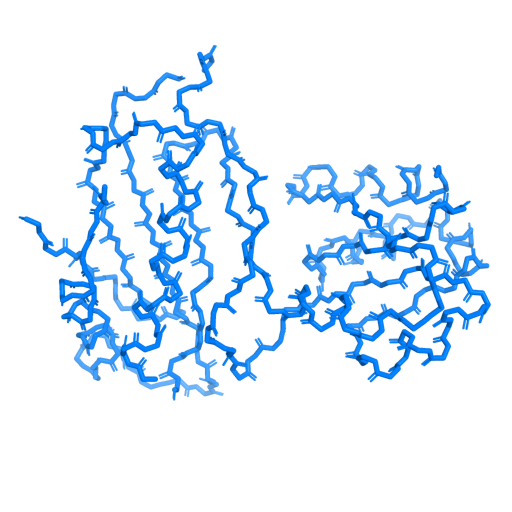6.237 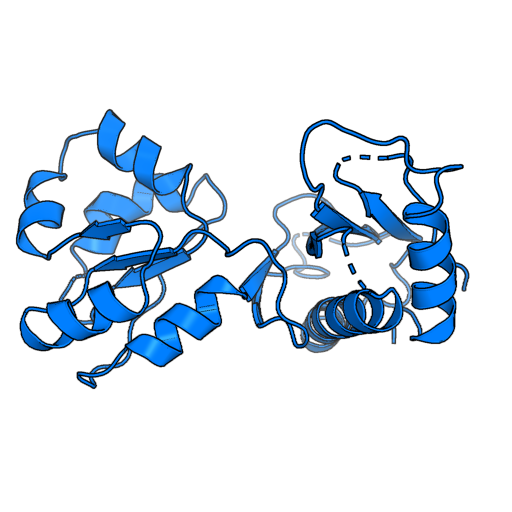37.588 -7.164 1.00 61.44 178 ASP A N 1
ATOM 2597 C CA . ASP B 2 178 ? 26.352 39.013 -7.470 1.00 58.49 178 ASP A CA 1
ATOM 2598 C C . ASP B 2 178 ? 26.327 39.882 -6.226 1.00 56.27 178 ASP A C 1
ATOM 2599 O O . ASP B 2 178 ? 27.143 40.792 -6.081 1.00 54.38 178 ASP A O 1
ATOM 2604 N N . LEU B 2 179 ? 25.371 39.616 -5.340 1.00 54.13 179 LEU A N 1
ATOM 2605 C CA . LEU B 2 179 ? 25.265 40.372 -4.097 1.00 52.11 179 LEU A CA 1
ATOM 2606 C C . LEU B 2 179 ? 26.571 40.195 -3.342 1.00 50.87 179 LEU A C 1
ATOM 2607 O O . LEU B 2 179 ? 27.117 41.146 -2.768 1.00 49.68 179 LEU A O 1
ATOM 2612 N N . ALA B 2 180 ? 27.075 38.965 -3.370 1.00 49.53 180 ALA A N 1
ATOM 2613 C CA . ALA B 2 180 ? 28.315 38.632 -2.695 1.00 48.69 180 ALA A CA 1
ATOM 2614 C C . ALA B 2 180 ? 29.443 39.468 -3.268 1.00 48.07 180 ALA A C 1
ATOM 2615 O O . ALA B 2 180 ? 30.317 39.934 -2.533 1.00 46.42 180 ALA A O 1
ATOM 2617 N N . GLU B 2 181 ? 29.417 39.676 -4.579 1.00 48.16 181 GLU A N 1
ATOM 2618 C CA . GLU B 2 181 ? 30.463 40.464 -5.214 1.00 50.98 181 GLU A CA 1
ATOM 2619 C C . GLU B 2 181 ? 30.408 41.934 -4.811 1.00 50.16 181 GLU A C 1
ATOM 2620 O O . GLU B 2 181 ? 31.448 42.566 -4.616 1.00 52.02 181 GLU A O 1
ATOM 2626 N N . ASN B 2 182 ? 29.205 42.487 -4.686 1.00 48.94 182 ASN A N 1
ATOM 2627 C CA . ASN B 2 182 ? 29.092 43.881 -4.288 1.00 46.79 182 ASN A CA 1
ATOM 2628 C C . ASN B 2 182 ? 29.539 43.949 -2.842 1.00 44.97 182 ASN A C 1
ATOM 2629 O O . ASN B 2 182 ? 30.192 44.906 -2.422 1.00 42.69 182 ASN A O 1
ATOM 2634 N N . ALA B 2 183 ? 29.192 42.920 -2.078 1.00 43.60 183 ALA A N 1
ATOM 2635 C CA . ALA B 2 183 ? 29.596 42.884 -0.682 1.00 44.85 183 ALA A CA 1
ATOM 2636 C C . ALA B 2 183 ? 31.122 42.986 -0.639 1.00 45.46 183 ALA A C 1
ATOM 2637 O O . ALA B 2 183 ? 31.679 43.687 0.213 1.00 46.26 183 ALA A O 1
ATOM 2639 N N . ILE B 2 184 ? 31.788 42.302 -1.574 1.00 45.43 184 ILE A N 1
ATOM 2640 C CA . ILE B 2 184 ? 33.249 42.315 -1.652 1.00 45.04 184 ILE A CA 1
ATOM 2641 C C . ILE B 2 184 ? 33.726 43.748 -1.883 1.00 45.11 184 ILE A C 1
ATOM 2642 O O . ILE B 2 184 ? 34.629 44.235 -1.192 1.00 44.22 184 ILE A O 1
ATOM 2647 N N . ALA B 2 185 ? 33.113 44.417 -2.858 1.00 43.66 185 ALA A N 1
ATOM 2648 C CA . ALA B 2 185 ? 33.461 45.797 -3.180 1.00 44.23 185 ALA A CA 1
ATOM 2649 C C . ALA B 2 185 ? 33.396 46.685 -1.942 1.00 45.25 185 ALA A C 1
ATOM 2650 O O . ALA B 2 185 ? 34.335 47.442 -1.656 1.00 44.57 185 ALA A O 1
ATOM 2652 N N . VAL B 2 186 ? 32.283 46.597 -1.215 1.00 45.82 186 VAL A N 1
ATOM 2653 C CA . VAL B 2 186 ? 32.109 47.395 -0.005 1.00 46.17 186 VAL A CA 1
ATOM 2654 C C . VAL B 2 186 ? 33.223 47.020 0.963 1.00 46.38 186 VAL A C 1
ATOM 2655 O O . VAL B 2 186 ? 33.919 47.900 1.491 1.00 45.03 186 VAL A O 1
ATOM 2659 N N . LEU B 2 187 ? 33.396 45.714 1.174 1.00 46.28 187 LEU A N 1
ATOM 2660 C CA . LEU B 2 187 ? 34.440 45.202 2.056 1.00 48.36 187 LEU A CA 1
ATOM 2661 C C . LEU B 2 187 ? 35.826 45.705 1.650 1.00 50.11 187 LEU A C 1
ATOM 2662 O O . LEU B 2 187 ? 36.605 46.147 2.495 1.00 50.44 187 LEU A O 1
ATOM 2667 N N . ASN B 2 188 ? 36.138 45.628 0.359 1.00 50.88 188 ASN A N 1
ATOM 2668 C CA . ASN B 2 188 ? 37.436 46.086 -0.128 1.00 53.11 188 ASN A CA 1
ATOM 2669 C C . ASN B 2 188 ? 37.647 47.579 0.138 1.00 54.02 188 ASN A C 1
ATOM 2670 O O . ASN B 2 188 ? 38.770 48.020 0.394 1.00 54.41 188 ASN A O 1
ATOM 2675 N N . ALA B 2 189 ? 36.567 48.355 0.085 1.00 53.85 189 ALA A N 1
ATOM 2676 C CA . ALA B 2 189 ? 36.662 49.791 0.324 1.00 53.55 189 ALA A CA 1
ATOM 2677 C C . ALA B 2 189 ? 36.952 50.084 1.790 1.00 53.97 189 ALA A C 1
ATOM 2678 O O . ALA B 2 189 ? 37.565 51.098 2.110 1.00 53.34 189 ALA A O 1
ATOM 2680 N N . ILE B 2 190 ? 36.508 49.201 2.683 1.00 54.34 190 ILE A N 1
ATOM 2681 C CA . ILE B 2 190 ? 36.759 49.398 4.108 1.00 55.36 190 ILE A CA 1
ATOM 2682 C C . ILE B 2 190 ? 38.238 49.128 4.391 1.00 58.76 190 ILE A C 1
ATOM 2683 O O . ILE B 2 190 ? 38.947 49.986 4.928 1.00 58.40 190 ILE A O 1
ATOM 2688 N N . GLU B 2 191 ? 38.692 47.930 4.022 1.00 61.74 191 GLU A N 1
ATOM 2689 C CA . GLU B 2 191 ? 40.079 47.513 4.219 1.00 64.75 191 GLU A CA 1
ATOM 2690 C C . GLU B 2 191 ? 41.025 48.568 3.666 1.00 65.88 191 GLU A C 1
ATOM 2691 O O . GLU B 2 191 ? 41.947 49.019 4.347 1.00 66.78 191 GLU A O 1
ATOM 2697 N N . ASN B 2 192 ? 40.779 48.955 2.420 1.00 66.64 192 ASN A N 1
ATOM 2698 C CA . ASN B 2 192 ? 41.598 49.942 1.733 1.00 66.92 192 ASN A CA 1
ATOM 2699 C C . ASN B 2 192 ? 41.871 51.198 2.558 1.00 66.63 192 ASN A C 1
ATOM 2700 O O . ASN B 2 192 ? 42.955 51.775 2.479 1.00 65.08 192 ASN A O 1
ATOM 2705 N N . LYS B 2 193 ? 40.891 51.614 3.354 1.00 66.64 193 LYS A N 1
ATOM 2706 C CA . LYS B 2 193 ? 41.036 52.826 4.148 1.00 66.68 193 LYS A CA 1
ATOM 2707 C C . LYS B 2 193 ? 41.414 52.616 5.608 1.00 66.63 193 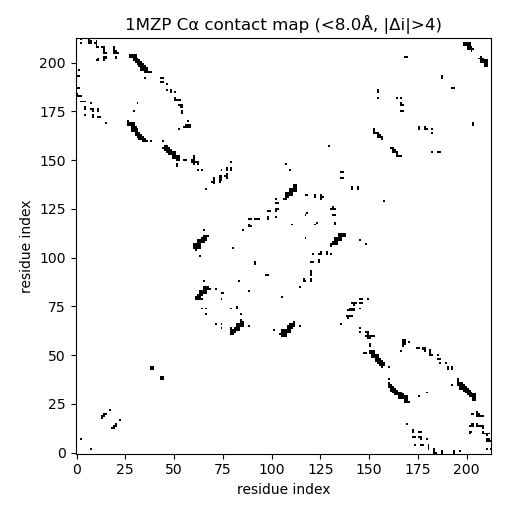LYS A C 1
ATOM 2708 O O . LYS B 2 193 ? 41.745 53.574 6.303 1.00 66.63 193 LYS A O 1
ATOM 2714 N N . ALA B 2 194 ? 41.368 51.375 6.079 1.00 66.80 194 ALA A N 1
ATOM 2715 C CA . ALA B 2 194 ? 41.722 51.093 7.464 1.00 67.57 194 ALA A CA 1
ATOM 2716 C C . ALA B 2 194 ? 41.796 49.601 7.750 1.00 68.81 194 ALA A C 1
ATOM 2717 O O . ALA B 2 194 ? 40.929 48.833 7.332 1.00 67.54 194 ALA A O 1
ATOM 2719 N N . LYS B 2 195 ? 42.847 49.201 8.464 1.00 70.82 195 LYS A N 1
ATOM 2720 C CA . LYS B 2 195 ? 43.056 47.801 8.830 1.00 71.83 195 LYS A CA 1
ATOM 2721 C C . LYS B 2 195 ? 42.272 47.515 10.106 1.00 70.95 195 LYS A C 1
ATOM 2722 O O . LYS B 2 195 ? 42.760 47.731 11.217 1.00 70.57 195 LYS A O 1
ATOM 2728 N N . VAL B 2 196 ? 41.052 47.022 9.938 1.00 69.90 196 VAL A N 1
ATOM 2729 C CA . VAL B 2 196 ? 40.186 46.744 11.070 1.00 68.69 196 VAL A CA 1
ATOM 2730 C C . VAL B 2 196 ? 39.708 45.303 11.094 1.00 68.56 196 VAL A C 1
ATOM 2731 O O . VAL B 2 196 ? 38.607 45.016 11.548 1.00 67.55 196 VAL A O 1
ATOM 2735 N N . GLU B 2 197 ? 40.547 44.396 10.612 1.00 69.95 197 GLU A N 1
ATOM 2736 C CA . GLU B 2 197 ? 40.198 42.978 10.576 1.00 71.41 197 GLU A CA 1
ATOM 2737 C C . GLU B 2 197 ? 40.076 42.382 11.981 1.00 70.55 197 GLU A C 1
ATOM 2738 O O . GLU B 2 197 ? 39.280 41.466 12.214 1.00 69.68 197 GLU A O 1
ATOM 2744 N N . THR B 2 198 ? 40.870 42.904 12.913 1.00 69.09 198 THR A N 1
ATOM 2745 C CA . THR B 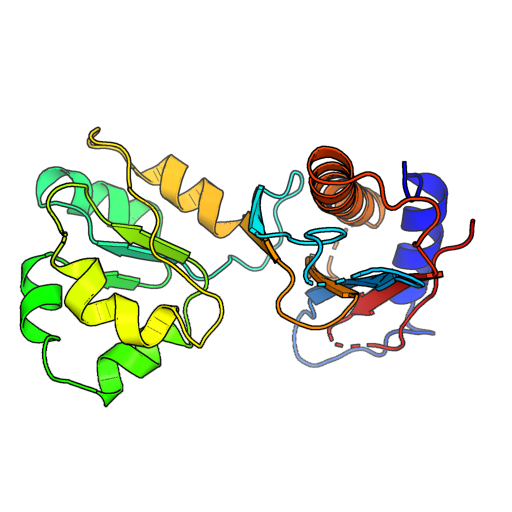2 198 ? 40.851 42.430 14.291 1.00 67.26 198 THR A CA 1
ATOM 2746 C C . THR B 2 198 ? 39.692 43.031 15.074 1.00 66.15 198 THR A C 1
ATOM 2747 O O . THR B 2 198 ? 39.160 42.396 15.986 1.00 66.53 198 THR A O 1
ATOM 2751 N N . ASN B 2 199 ? 39.302 44.251 14.711 1.00 63.19 199 ASN A N 1
ATOM 2752 C CA . ASN B 2 199 ? 38.211 44.941 15.388 1.00 60.78 199 ASN A CA 1
ATOM 2753 C C . ASN B 2 199 ? 36.852 44.430 14.924 1.00 58.21 199 ASN A C 1
ATOM 2754 O O . ASN B 2 199 ? 35.829 44.680 15.557 1.00 57.65 199 ASN A O 1
ATOM 2759 N N . LEU B 2 200 ? 36.849 43.711 13.814 1.00 55.43 200 LEU A N 1
ATOM 2760 C CA . LEU B 2 200 ? 35.617 43.177 13.270 1.00 54.53 200 LEU A CA 1
ATOM 2761 C C . LEU B 2 200 ? 34.952 42.245 14.282 1.00 54.57 200 LEU A C 1
ATOM 2762 O O . LEU B 2 200 ? 35.595 41.353 14.830 1.00 56.75 200 LEU A O 1
ATOM 2767 N N . ARG B 2 201 ? 33.667 42.471 14.537 1.00 53.78 201 ARG A N 1
ATOM 2768 C CA . ARG B 2 201 ? 32.912 41.646 15.470 1.00 52.57 201 ARG A CA 1
ATOM 2769 C C . ARG B 2 201 ? 32.011 40.718 14.677 1.00 52.46 201 ARG A C 1
ATOM 2770 O O . ARG B 2 201 ? 32.018 39.509 14.873 1.00 53.91 201 ARG A O 1
ATOM 2778 N N . ASN B 2 202 ? 31.219 41.292 13.783 1.00 52.07 202 ASN A N 1
ATOM 2779 C CA . ASN B 2 202 ? 30.320 40.494 12.963 1.00 51.24 202 ASN A CA 1
ATOM 2780 C C . ASN B 2 202 ? 29.953 41.205 11.691 1.00 48.86 202 ASN A C 1
ATOM 2781 O O . ASN B 2 202 ? 30.152 42.405 11.541 1.00 48.87 202 ASN A O 1
ATOM 2786 N N . ILE B 2 203 ? 29.393 40.432 10.782 1.00 46.94 203 ILE A N 1
ATOM 2787 C CA . ILE B 2 203 ? 28.935 40.936 9.511 1.00 46.70 203 ILE A CA 1
ATOM 2788 C C . ILE B 2 203 ? 27.554 40.323 9.316 1.00 46.42 203 ILE A C 1
ATOM 2789 O O . ILE B 2 203 ? 27.393 39.102 9.337 1.00 46.93 203 ILE A O 1
ATOM 2794 N N . TYR B 2 204 ? 26.542 41.163 9.160 1.00 46.06 204 TYR A N 1
ATOM 2795 C CA . TYR B 2 204 ? 25.206 40.637 8.950 1.00 43.49 204 TYR A CA 1
ATOM 2796 C C . TYR B 2 204 ? 24.781 41.015 7.555 1.00 42.96 204 TYR A C 1
ATOM 2797 O O . TYR B 2 204 ? 25.295 41.980 6.982 1.00 45.15 204 TYR A O 1
ATOM 2806 N N . VAL B 2 205 ? 23.873 40.231 6.996 1.00 40.68 205 VAL A N 1
ATOM 2807 C CA . VAL B 2 205 ? 23.311 40.551 5.696 1.00 41.91 205 VAL A CA 1
ATOM 2808 C C . VAL B 2 205 ? 21.818 40.315 5.861 1.00 42.86 205 VAL A C 1
ATOM 2809 O O . VAL B 2 205 ? 21.399 39.516 6.709 1.00 41.74 205 VAL A O 1
ATOM 2813 N N . LYS B 2 206 ? 21.012 41.028 5.085 1.00 43.13 206 LYS A N 1
ATOM 2814 C CA . LYS B 2 206 ? 19.573 40.864 5.192 1.00 42.68 206 LYS A CA 1
ATOM 2815 C C . LYS B 2 206 ? 18.807 41.631 4.130 1.00 43.74 206 LYS A C 1
ATOM 2816 O O . LYS B 2 206 ? 19.340 42.488 3.420 1.00 43.60 206 LYS A O 1
ATOM 2822 N N . THR B 2 207 ? 17.539 41.280 4.033 1.00 44.10 207 THR A N 1
ATOM 2823 C CA . THR B 2 207 ? 16.675 41.994 3.134 1.00 45.60 207 THR A CA 1
ATOM 2824 C C . THR B 2 207 ? 16.085 43.151 3.902 1.00 46.50 207 THR A C 1
ATOM 2825 O O . THR B 2 207 ? 16.154 43.201 5.126 1.00 46.21 207 THR A O 1
ATOM 2829 N N . THR B 2 208 ? 15.520 44.089 3.188 1.00 46.07 208 THR A N 1
ATOM 2830 C CA . THR B 2 208 ? 14.973 45.252 3.865 1.00 44.73 208 THR A CA 1
ATOM 2831 C C . THR B 2 208 ? 14.180 44.910 5.127 1.00 44.47 208 THR A C 1
ATOM 2832 O O . THR B 2 208 ? 14.312 45.586 6.148 1.00 45.09 208 THR A O 1
ATOM 2844 N N . GLY B 2 210 ? 13.832 41.402 6.299 1.00 45.68 210 GLY A N 1
ATOM 2845 C CA . GLY B 2 210 ? 14.074 40.032 6.710 1.00 46.85 210 GLY A CA 1
ATOM 2846 C C . GLY B 2 210 ? 14.967 39.958 7.935 1.00 47.58 210 GLY A C 1
ATOM 2847 O O . GLY B 2 210 ? 15.481 40.971 8.394 1.00 48.94 210 GLY A O 1
ATOM 2848 N N . LYS B 2 211 ? 15.159 38.760 8.471 1.00 48.75 211 LYS A N 1
ATOM 2849 C CA . LYS B 2 211 ? 16.008 38.595 9.641 1.00 49.86 211 LYS A CA 1
ATOM 2850 C C . LYS B 2 211 ? 17.474 38.723 9.249 1.00 50.04 211 LYS A C 1
ATOM 2851 O O . LYS B 2 211 ? 17.864 38.309 8.157 1.00 49.18 211 LYS A O 1
ATOM 2857 N N . ALA B 2 212 ? 18.280 39.300 10.138 1.00 49.97 212 ALA A N 1
ATOM 2858 C CA . ALA B 2 212 ? 19.706 39.460 9.881 1.00 49.31 212 ALA A CA 1
ATOM 2859 C C . ALA B 2 212 ? 20.373 38.093 9.940 1.00 50.87 212 ALA A C 1
ATOM 2860 O O . ALA B 2 212 ? 20.004 37.243 10.749 1.00 52.28 212 ALA A O 1
ATOM 2862 N N . VAL B 2 213 ? 21.348 37.878 9.070 1.00 52.25 213 VAL A N 1
ATOM 2863 C CA . VAL B 2 213 ? 22.060 36.611 9.029 1.00 52.10 213 VAL A CA 1
ATOM 2864 C C . VAL B 2 213 ? 23.543 36.890 9.179 1.00 53.42 213 VAL A C 1
ATOM 2865 O O . VAL B 2 213 ? 24.123 37.628 8.380 1.00 53.65 213 VAL A O 1
ATOM 2869 N N . LYS B 2 214 ? 24.152 36.318 10.213 1.00 55.93 214 LYS A N 1
ATOM 2870 C CA . LYS B 2 214 ? 25.581 36.501 10.447 1.00 57.59 214 LYS A CA 1
ATOM 2871 C C . LYS B 2 214 ? 26.396 35.701 9.437 1.00 57.83 214 LYS A C 1
ATOM 2872 O O . LYS B 2 214 ? 26.036 34.580 9.086 1.00 55.53 214 LYS A O 1
ATOM 2878 N N . VAL B 2 215 ? 27.484 36.294 8.962 1.00 59.56 215 VAL A N 1
ATOM 2879 C CA . VAL B 2 215 ? 28.371 35.627 8.021 1.00 62.89 215 VAL A CA 1
ATOM 2880 C C . VAL B 2 215 ? 29.371 34.842 8.862 1.00 65.24 215 VAL A C 1
ATOM 2881 O O . VAL B 2 215 ? 29.913 35.369 9.834 1.00 64.19 215 VAL A O 1
ATOM 2885 N N . LYS B 2 216 ? 29.608 33.585 8.497 1.00 68.56 216 LYS A N 1
ATOM 2886 C CA . LYS B 2 216 ? 30.546 32.745 9.244 1.00 71.79 216 LYS A CA 1
ATOM 2887 C C . LYS B 2 216 ? 31.990 33.073 8.908 1.00 73.30 216 LYS A C 1
ATOM 2888 O O . LYS B 2 216 ? 32.297 33.544 7.812 1.00 74.33 216 LYS A O 1
ATOM 2894 N N . ARG B 2 217 ? 32.877 32.832 9.863 1.00 75.77 217 ARG A N 1
ATOM 2895 C CA . ARG B 2 217 ? 34.294 33.078 9.649 1.00 78.93 217 ARG A CA 1
ATOM 2896 C C . ARG B 2 217 ? 35.089 32.070 10.476 1.00 79.27 217 ARG A C 1
ATOM 2897 O O . ARG B 2 217 ? 34.550 31.607 11.506 1.00 79.31 217 ARG A O 1
#

Sequence (213 aa):
MLADKESLIEALKLALSTEYNVKRNFTQSVEIILTFKGIDKKGDLKLREIVPLPKQPSKAKRVLVVPSSEQLEYAKKASPKVVITREELQKLQGQKRPVKKLARQNEWFLINQESALAGRILGPALGPRGKFPTPLPNTADISEYINRFKRSVLVKTKDQPQVQVFIGTEDKPEDLAENAIAVLNAIENKAKVETNLRNIYVKTTGKAVKVKR

B-factor: mean 51.49, std 12.82, range [19.47, 105.64]

Solvent-accessible surface area: 11747 Å² total

Nearest PDB structures (foldseek):
  4v4a-assembly1_B5  TM=1.005E+00  e=1.063E-47  Escherichia coli
  4v66-assembly1_BZ  TM=9.573E-01  e=7.138E-37  Sulfolobus acidocaldarius
  4d5y-assembly1_u  TM=9.611E-01  e=1.949E-22  Oryctolagus cuniculus
  1i2a-assembly1_A  TM=8.974E-01  e=6.690E-22  Methanocaldococcus jannaschii
  1dwu-assembly2_B  TM=9.005E-01  e=6.690E-22  Methanothermococcus thermolithotrophicus

Radius of gyration: 18.57 Å; Cα contacts (8 Å, |Δi|>4): 423; chains: 1; bounding box: 38×50×43 Å

Secondary structure (DSSP, 8-state):
----HHHHHHHHHHHHSTTT----SS--EEEEEEEESS-----TT--EEEEE-SS--SSPPPEEEE--HHHHHHHHHT--SEE--HHHHHHHTT-HHHHHHHHHS-SEEEE-TT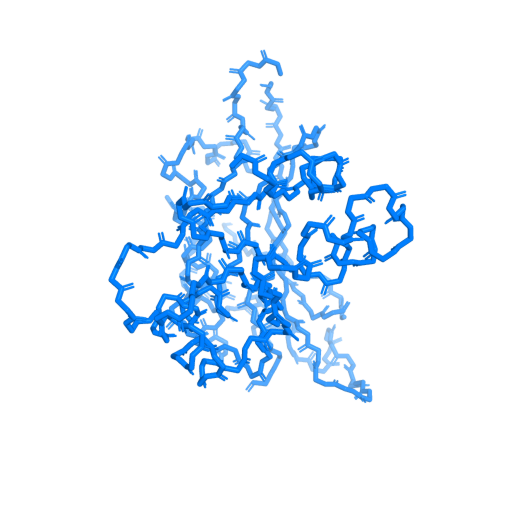--HHHHHTHHHHGGGT--EEEPPSSS--HHHHHHHHTEEEEE-SSSSEEEEEEEE---HHHHHHHHHHHHHHHHHH---TTTEEEEEEEE----EEPP-

Foldseek 3Di:
DQADLVLQLVQLVVQLPCVQPPDDPDFWFKKKKWFFAPADVPVQQFFWDKFQAPDFFPAWAAEEEAEEPLQVVLLVVLVHNYYAYLVNLLVQAPVPVVLLVCLPRHQAYEYEPVCVSCCRRNVVNNVVVSHDYDYQDNDRNRSVVRNRNRRIWIFGDDPHRMTMITQHTSPRSSSSSRSVVRSVVSRCVSHPRSVRTDWMWMHTCGHTTTRDD